Protein AF-A0A5E7RXY9-F1 (afdb_monomer)

pLDDT: mean 87.48, std 15.15, range [38.91, 98.88]

Foldseek 3Di:
DPPPDDDDDDDDDDDDDDDDDDPDDDDDPQKDWDWDDDDPVPPDDIDIDIDDGQLPFPDQQPQARDGADQVLQLDHQAQDALVVDDLDPVLLVLLCLQVVLDPDAQQSVVLSVQSVCVNVVNDDDDQLNSLQSQLSNQLSNSCVSVVADSNDDPDCSHNSVRRNNSSSCSSHSHYNDVVSNTPPVSVVRRVVVVVVVVVVVVVVVD

Mean predicted aligned error: 11.32 Å

Solvent-accessible surface area (backbone atoms only — not comparable to full-atom values): 12245 Å² total; per-residue (Å²): 134,80,88,79,80,72,81,77,90,79,73,82,82,90,71,92,72,95,70,89,82,66,94,70,77,70,91,63,86,69,53,59,66,52,70,51,76,60,61,88,86,68,81,54,74,68,42,81,45,74,49,75,40,77,51,61,43,78,44,74,35,92,43,31,72,41,60,19,32,76,91,58,20,50,49,82,74,47,94,53,74,43,83,85,64,74,80,45,73,71,58,52,52,43,35,51,45,46,56,66,65,49,79,93,49,59,26,57,52,44,51,53,50,49,52,52,32,33,61,71,69,75,38,86,84,48,70,38,59,34,39,32,55,51,39,44,42,48,36,42,52,19,41,45,59,66,64,43,53,85,84,52,73,69,57,86,84,36,30,58,38,44,11,26,52,46,42,37,28,42,19,56,62,28,53,83,45,67,75,56,46,39,51,74,70,20,48,52,36,37,56,53,46,54,52,52,51,51,55,48,53,56,62,73,76,107

Structure (mmCIF, N/CA/C/O backbone):
data_AF-A0A5E7RXY9-F1
#
_entry.id   AF-A0A5E7RXY9-F1
#
loop_
_atom_site.group_PDB
_atom_site.id
_atom_site.type_symbol
_atom_site.label_atom_id
_atom_site.label_alt_id
_atom_site.label_comp_id
_atom_site.label_asym_id
_atom_site.label_entity_id
_atom_site.label_seq_id
_atom_site.pdbx_PDB_ins_code
_atom_site.Cartn_x
_atom_site.Cartn_y
_atom_site.Cartn_z
_atom_site.occupancy
_atom_site.B_iso_or_equiv
_atom_site.auth_seq_id
_atom_site.auth_comp_id
_atom_site.auth_asym_id
_atom_site.auth_atom_id
_atom_site.pdbx_PDB_model_num
ATOM 1 N N . MET A 1 1 ? 36.451 16.436 -26.621 1.00 38.91 1 MET A N 1
ATOM 2 C CA . MET A 1 1 ? 36.042 15.219 -27.344 1.00 38.91 1 MET A CA 1
ATOM 3 C C . MET A 1 1 ? 35.011 14.556 -26.463 1.00 38.91 1 MET A C 1
ATOM 5 O O . MET A 1 1 ? 35.350 14.229 -25.336 1.00 38.91 1 MET A O 1
ATOM 9 N N . VAL A 1 2 ? 33.754 14.532 -26.899 1.00 42.59 2 VAL A N 1
ATOM 10 C CA . VAL A 1 2 ? 32.714 13.745 -26.230 1.00 42.59 2 VAL A CA 1
ATOM 11 C C . VAL A 1 2 ? 32.905 12.327 -26.744 1.00 42.59 2 VAL A C 1
ATOM 13 O O . VAL A 1 2 ? 33.015 12.147 -27.954 1.00 42.59 2 VAL A O 1
ATOM 16 N N . ASP A 1 3 ? 33.060 11.378 -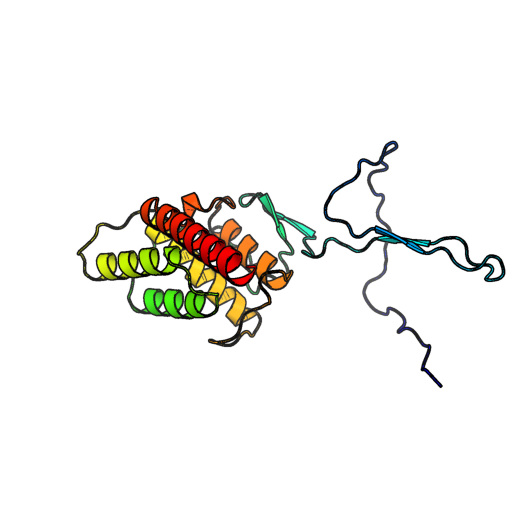25.833 1.00 44.88 3 ASP A N 1
ATOM 17 C CA . ASP A 1 3 ?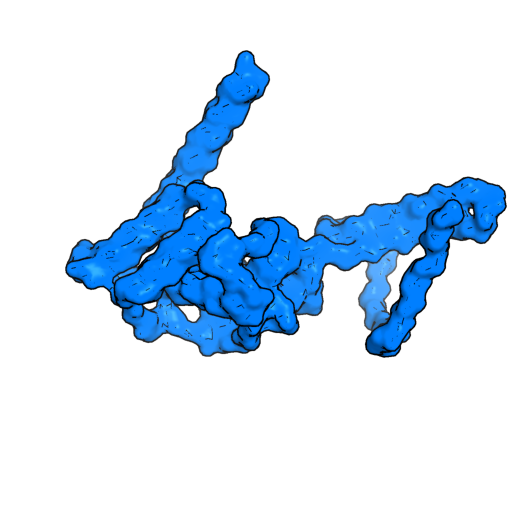 33.100 9.962 -26.171 1.00 44.88 3 ASP A CA 1
ATOM 18 C C . ASP A 1 3 ? 31.743 9.581 -26.784 1.00 44.88 3 ASP A C 1
ATOM 20 O O . ASP A 1 3 ? 30.699 9.812 -26.172 1.00 44.88 3 ASP A O 1
ATOM 24 N N . THR A 1 4 ? 31.753 9.139 -28.040 1.00 54.00 4 THR A N 1
ATOM 25 C CA . THR A 1 4 ? 30.550 8.832 -28.833 1.00 54.00 4 THR A CA 1
ATOM 26 C C . THR A 1 4 ? 30.268 7.339 -28.910 1.00 54.00 4 THR A C 1
ATOM 28 O O . THR A 1 4 ? 29.299 6.949 -29.566 1.00 54.00 4 THR A O 1
ATOM 31 N N . ASP A 1 5 ? 31.088 6.500 -28.277 1.00 60.62 5 ASP A N 1
ATOM 32 C CA . ASP A 1 5 ? 30.882 5.059 -28.320 1.00 60.62 5 ASP A CA 1
ATOM 33 C C . ASP A 1 5 ? 29.711 4.690 -27.410 1.00 60.62 5 ASP A C 1
ATOM 35 O O . ASP A 1 5 ? 29.817 4.564 -26.191 1.00 60.62 5 ASP A O 1
ATOM 39 N N . SER A 1 6 ? 28.543 4.540 -28.038 1.00 64.25 6 SER A N 1
ATOM 40 C CA . SER A 1 6 ? 27.398 3.916 -27.388 1.00 64.25 6 SER A CA 1
ATOM 41 C C . SER A 1 6 ? 27.795 2.482 -27.027 1.00 64.25 6 SER A C 1
ATOM 43 O O . SER A 1 6 ? 28.307 1.770 -27.897 1.00 64.25 6 SER A O 1
ATOM 45 N N . PRO A 1 7 ? 27.591 2.039 -25.776 1.00 76.19 7 PRO A N 1
ATOM 46 C CA . PRO A 1 7 ? 27.965 0.693 -25.376 1.00 76.19 7 PRO A CA 1
ATOM 47 C C . PRO A 1 7 ? 27.239 -0.319 -26.263 1.00 76.19 7 PRO A C 1
ATOM 49 O O . PRO A 1 7 ? 26.019 -0.264 -26.428 1.00 76.19 7 PRO A O 1
ATOM 52 N N . ALA A 1 8 ? 28.000 -1.236 -26.858 1.00 79.00 8 ALA A N 1
ATOM 53 C CA . ALA A 1 8 ? 27.418 -2.347 -27.588 1.00 79.00 8 ALA A CA 1
ATOM 54 C C . ALA A 1 8 ? 26.661 -3.240 -26.598 1.00 79.00 8 ALA A C 1
ATOM 56 O O . ALA A 1 8 ? 27.199 -3.612 -25.557 1.00 79.00 8 ALA A O 1
ATOM 57 N N . TYR A 1 9 ? 25.420 -3.586 -26.925 1.00 75.06 9 TYR A N 1
ATOM 58 C CA . TYR A 1 9 ? 24.648 -4.555 -26.159 1.00 75.06 9 TYR A CA 1
ATOM 59 C C . TYR A 1 9 ? 25.293 -5.945 -26.281 1.00 75.06 9 TYR A C 1
ATOM 61 O O . TYR A 1 9 ? 25.494 -6.437 -27.394 1.00 75.06 9 TYR A O 1
ATOM 69 N N . THR A 1 10 ? 25.642 -6.565 -25.153 1.00 79.19 10 THR A N 1
ATOM 70 C CA . THR A 1 10 ? 26.376 -7.846 -25.103 1.00 79.19 10 THR A CA 1
ATOM 71 C C . THR A 1 10 ? 25.615 -8.979 -24.418 1.00 79.19 10 THR A C 1
ATOM 73 O O . THR A 1 10 ? 26.178 -10.059 -24.248 1.00 79.19 10 THR A O 1
ATOM 76 N N . ASP A 1 11 ? 24.370 -8.738 -24.005 1.00 80.19 11 ASP A N 1
ATOM 77 C CA . ASP A 1 11 ? 23.605 -9.673 -23.181 1.00 80.19 11 ASP A CA 1
ATOM 78 C C . ASP A 1 11 ? 22.781 -10.658 -24.034 1.00 80.19 11 ASP A C 1
ATOM 80 O O . ASP A 1 11 ? 23.225 -11.119 -25.089 1.00 80.19 11 ASP A O 1
ATOM 84 N N . ALA A 1 12 ? 21.604 -11.051 -23.542 1.00 75.00 12 ALA A N 1
ATOM 85 C CA . ALA A 1 12 ? 20.753 -12.069 -24.145 1.00 75.00 12 ALA A CA 1
ATOM 86 C C . ALA A 1 12 ? 20.493 -11.817 -25.644 1.00 75.00 12 ALA A C 1
ATOM 88 O O . ALA A 1 12 ? 20.301 -10.683 -26.061 1.00 75.00 12 ALA A O 1
ATOM 89 N N . PRO A 1 13 ? 20.435 -12.855 -26.494 1.00 80.00 13 PRO A N 1
ATOM 90 C CA . PRO A 1 13 ? 20.185 -12.658 -27.917 1.00 80.00 13 PRO A CA 1
ATOM 91 C C . PRO A 1 13 ? 18.850 -11.935 -28.154 1.00 80.00 13 PRO A C 1
ATOM 93 O O . PRO A 1 13 ? 17.804 -12.368 -27.672 1.00 80.00 13 PRO A O 1
ATOM 96 N N . ILE A 1 14 ? 18.881 -10.857 -28.943 1.00 73.81 14 ILE A N 1
ATOM 97 C CA . ILE A 1 14 ? 17.675 -10.148 -29.382 1.00 73.81 14 ILE A CA 1
ATOM 98 C C . ILE A 1 14 ? 17.000 -11.005 -30.454 1.00 73.81 14 ILE A C 1
ATOM 100 O O . ILE A 1 14 ? 17.424 -11.028 -31.611 1.00 73.81 14 ILE A O 1
ATOM 104 N N . VAL A 1 15 ? 15.961 -11.738 -30.060 1.00 79.44 15 VAL A N 1
ATOM 105 C CA . VAL A 1 15 ? 15.168 -12.574 -30.964 1.00 79.44 15 VAL A CA 1
ATOM 106 C C . VAL A 1 15 ? 13.833 -11.876 -31.226 1.00 79.44 15 VAL A C 1
ATOM 108 O O . VAL A 1 15 ? 13.032 -11.751 -30.300 1.00 79.44 15 VAL A O 1
ATOM 111 N N . PRO A 1 16 ? 13.560 -11.409 -32.458 1.00 73.75 16 PRO A N 1
ATOM 112 C CA . PRO A 1 16 ? 12.253 -10.863 -32.785 1.00 73.75 16 PRO A CA 1
ATOM 113 C C . PRO A 1 16 ? 11.209 -11.981 -32.724 1.00 73.75 16 PRO A C 1
ATOM 115 O O . PRO A 1 16 ? 11.352 -13.015 -33.378 1.00 73.75 16 PRO A O 1
ATOM 118 N N . ILE A 1 17 ? 10.156 -11.760 -31.946 1.00 71.50 17 ILE A N 1
ATOM 119 C CA . ILE A 1 17 ? 8.966 -12.610 -31.934 1.00 71.50 17 ILE A CA 1
ATOM 120 C C . ILE A 1 17 ? 7.911 -12.014 -32.865 1.00 71.50 17 ILE A C 1
ATOM 122 O O . ILE A 1 17 ? 7.828 -10.795 -33.027 1.00 71.50 17 ILE A O 1
ATOM 126 N N . GLU A 1 18 ? 7.116 -12.870 -33.504 1.00 74.19 18 GLU A N 1
ATOM 127 C CA . GLU A 1 18 ? 6.018 -12.416 -34.355 1.00 74.19 18 GLU A CA 1
ATOM 128 C C . GLU A 1 18 ? 4.949 -11.748 -33.478 1.00 74.19 18 GLU A C 1
ATOM 130 O O . GLU A 1 18 ? 4.245 -12.401 -32.710 1.00 74.19 18 GLU A O 1
ATOM 135 N N . GLY A 1 19 ? 4.892 -10.417 -33.537 1.00 62.09 19 GLY A N 1
ATOM 136 C CA . GLY A 1 19 ? 3.925 -9.613 -32.800 1.00 62.09 19 GLY A CA 1
ATOM 137 C C . GLY A 1 19 ? 2.572 -9.536 -33.507 1.00 62.09 19 GLY A C 1
ATOM 138 O O . GLY A 1 19 ? 2.456 -9.760 -34.713 1.00 62.09 19 GLY A O 1
ATOM 139 N N . ARG A 1 20 ? 1.529 -9.160 -32.758 1.00 58.25 20 ARG A N 1
ATOM 140 C CA . ARG A 1 20 ? 0.204 -8.871 -33.323 1.00 58.25 20 ARG A CA 1
ATOM 141 C C . ARG A 1 20 ? 0.305 -7.691 -34.295 1.00 58.25 20 ARG A C 1
ATOM 143 O O . ARG A 1 20 ? 0.727 -6.605 -33.908 1.00 58.25 20 ARG A O 1
ATOM 150 N N . LEU A 1 21 ? -0.100 -7.899 -35.546 1.00 50.56 21 LEU A N 1
ATOM 151 C CA . LEU A 1 21 ? -0.107 -6.853 -36.566 1.00 50.56 21 LEU A CA 1
ATOM 152 C C . LEU A 1 21 ? -1.483 -6.178 -36.609 1.00 50.56 21 LEU A C 1
ATOM 154 O O . LEU A 1 21 ? -2.421 -6.688 -37.222 1.00 50.56 21 LEU A O 1
ATOM 158 N N . ASP A 1 22 ? -1.612 -5.029 -35.948 1.00 54.44 22 ASP A N 1
ATOM 159 C CA . ASP A 1 22 ? -2.835 -4.230 -36.008 1.00 54.44 22 ASP A CA 1
ATOM 160 C C . ASP A 1 22 ? -2.832 -3.359 -37.264 1.00 54.44 22 ASP A C 1
ATOM 162 O O . ASP A 1 22 ? -2.067 -2.405 -37.383 1.00 54.44 22 ASP A O 1
ATOM 166 N N . LEU A 1 23 ? -3.730 -3.661 -38.203 1.00 56.56 23 LEU A N 1
ATOM 167 C CA . LEU A 1 23 ? -3.893 -2.875 -39.433 1.00 56.56 23 LEU A CA 1
ATOM 168 C C . LEU A 1 23 ? -4.427 -1.455 -39.168 1.00 56.56 23 LEU A C 1
ATOM 170 O O . LEU A 1 23 ? -4.312 -0.590 -40.029 1.00 56.56 23 LEU A O 1
ATOM 174 N N . ASN A 1 24 ? -4.999 -1.222 -37.982 1.00 56.03 24 ASN A N 1
ATOM 175 C CA . ASN A 1 24 ? -5.488 0.074 -37.520 1.00 56.03 24 ASN A CA 1
ATOM 176 C C . ASN A 1 24 ? -5.027 0.289 -36.071 1.00 56.03 24 ASN A C 1
ATOM 178 O O . ASN A 1 24 ? -5.789 -0.009 -35.148 1.00 56.03 24 ASN A O 1
ATOM 182 N N . PRO A 1 25 ? -3.783 0.740 -35.844 1.00 53.38 25 PRO A N 1
ATOM 183 C CA . PRO A 1 25 ? -3.294 0.969 -34.495 1.00 53.38 25 PRO A CA 1
ATOM 184 C C . PRO A 1 25 ? -4.151 2.047 -33.825 1.00 53.38 25 PRO A C 1
ATOM 186 O O . PRO A 1 25 ? -4.232 3.182 -34.295 1.00 53.38 25 PRO A O 1
ATOM 189 N N . ILE A 1 26 ? -4.813 1.682 -32.730 1.00 50.22 26 ILE A N 1
ATOM 190 C CA . ILE A 1 26 ? -5.440 2.652 -31.835 1.00 50.22 26 ILE A CA 1
ATOM 191 C C . ILE A 1 26 ? -4.349 3.331 -31.005 1.00 50.22 26 ILE A C 1
ATOM 193 O O . ILE A 1 26 ? -3.316 2.728 -30.700 1.00 50.22 26 ILE A O 1
ATOM 197 N N . LEU A 1 27 ? -4.564 4.597 -30.645 1.00 50.53 27 LEU A N 1
ATOM 198 C CA . LEU A 1 27 ? -3.730 5.245 -29.642 1.00 50.53 27 LEU A CA 1
ATOM 199 C C . LEU A 1 27 ? -3.911 4.476 -28.329 1.00 50.53 27 LEU A C 1
ATOM 201 O O . LEU A 1 27 ? -4.995 4.486 -27.753 1.00 50.53 27 LEU A O 1
ATOM 205 N N . VAL A 1 28 ? -2.860 3.782 -27.899 1.00 53.44 28 VAL A N 1
ATOM 206 C CA . VAL A 1 28 ? -2.791 3.162 -26.577 1.00 53.44 28 VAL A CA 1
ATOM 207 C C . VAL A 1 28 ? -2.102 4.173 -25.668 1.00 53.44 28 VAL A C 1
ATOM 209 O O . VAL A 1 28 ? -0.946 4.528 -25.908 1.00 53.44 28 VAL A O 1
ATOM 212 N N . GLU A 1 29 ? -2.835 4.688 -24.685 1.00 52.03 29 GLU A N 1
ATOM 213 C CA . GLU A 1 29 ? -2.302 5.558 -23.632 1.00 52.03 29 GLU A CA 1
ATOM 214 C C . GLU A 1 29 ? -1.201 4.811 -22.846 1.00 52.03 29 GLU A C 1
ATOM 216 O O . GLU A 1 29 ? -1.298 3.602 -22.650 1.00 52.03 29 GLU A O 1
ATOM 221 N N . GLY A 1 30 ? -0.127 5.499 -22.435 1.00 52.91 30 GLY A N 1
ATOM 222 C CA . GLY A 1 30 ? 0.951 4.907 -21.618 1.00 52.91 30 GLY A CA 1
ATOM 223 C C . GLY A 1 30 ? 2.206 4.428 -22.363 1.00 52.91 30 GLY A C 1
ATOM 224 O O . GLY A 1 30 ? 3.121 3.905 -21.735 1.00 52.91 30 GLY A O 1
ATOM 225 N N . TRP A 1 31 ? 2.293 4.617 -23.683 1.00 55.91 31 TRP A N 1
ATOM 226 C CA . TRP A 1 31 ? 3.525 4.385 -24.448 1.00 55.91 31 TRP A CA 1
ATOM 227 C C . TRP A 1 31 ? 4.119 5.727 -24.875 1.00 55.91 31 TRP A C 1
ATOM 229 O O . TRP A 1 31 ? 3.515 6.431 -25.690 1.00 55.91 31 TRP A O 1
ATOM 239 N N . GLU A 1 32 ? 5.307 6.077 -24.379 1.00 60.06 32 GLU A N 1
ATOM 240 C CA . GLU A 1 32 ? 6.026 7.244 -24.892 1.00 60.06 32 GLU A CA 1
ATOM 241 C C . GLU A 1 32 ? 6.553 6.935 -26.295 1.00 60.06 32 GLU A C 1
ATOM 243 O O . GLU A 1 32 ? 7.410 6.071 -26.504 1.00 60.06 32 GLU A O 1
ATOM 248 N N . ARG A 1 33 ? 5.975 7.618 -27.285 1.00 69.00 33 ARG A N 1
ATOM 249 C CA . ARG A 1 33 ? 6.258 7.422 -28.706 1.00 69.00 33 ARG A CA 1
ATOM 250 C C . ARG A 1 33 ? 6.534 8.768 -29.340 1.00 69.00 33 ARG A C 1
ATOM 252 O O . ARG A 1 33 ? 5.751 9.703 -29.180 1.00 69.00 33 ARG A O 1
ATOM 259 N N . PHE A 1 34 ? 7.599 8.859 -30.116 1.00 69.94 34 PHE A N 1
ATOM 260 C CA . PHE A 1 34 ? 7.849 10.034 -30.942 1.00 69.94 34 PHE A CA 1
ATOM 261 C C . PHE A 1 34 ? 8.596 9.659 -32.207 1.00 69.94 34 PHE A C 1
ATOM 263 O O . PHE A 1 34 ? 9.214 8.601 -32.321 1.00 69.94 34 PHE A O 1
ATOM 270 N N . ILE A 1 35 ? 8.510 10.557 -33.181 1.00 77.00 35 ILE A N 1
ATOM 271 C CA . ILE A 1 35 ? 9.282 10.470 -34.409 1.00 77.00 35 ILE A CA 1
ATOM 272 C C . ILE A 1 35 ? 10.430 11.462 -34.285 1.00 77.00 35 ILE A C 1
ATOM 274 O O . ILE A 1 35 ? 10.196 12.663 -34.146 1.00 77.00 35 ILE A O 1
ATOM 278 N N . ILE A 1 36 ? 11.665 10.970 -34.355 1.00 79.25 36 ILE A N 1
ATOM 279 C CA . ILE A 1 36 ? 12.833 11.833 -34.519 1.00 79.25 36 ILE A CA 1
ATOM 280 C C . ILE A 1 36 ? 12.991 12.105 -36.012 1.00 79.25 36 ILE A C 1
ATOM 282 O O . ILE A 1 36 ? 13.249 11.189 -36.795 1.00 79.25 36 ILE A O 1
ATOM 286 N N . VAL A 1 37 ? 12.824 13.367 -36.402 1.00 83.06 37 VAL A N 1
ATOM 287 C CA . VAL A 1 37 ? 13.084 13.837 -37.766 1.00 83.06 37 VAL A CA 1
ATOM 288 C C . VAL A 1 37 ? 14.465 14.478 -37.793 1.00 83.06 37 VAL A C 1
ATOM 290 O O . VAL A 1 37 ? 14.730 15.424 -37.053 1.00 83.06 37 VAL A O 1
ATOM 293 N N . PHE A 1 38 ? 15.341 13.950 -38.641 1.00 82.62 38 PHE A N 1
ATOM 294 C CA . PHE A 1 38 ? 16.695 14.462 -38.827 1.00 82.62 38 PHE A CA 1
ATOM 295 C C . PHE A 1 38 ? 16.739 15.499 -39.963 1.00 82.62 38 PHE A C 1
ATOM 297 O O . PHE A 1 38 ? 15.823 15.523 -40.792 1.00 82.62 38 PHE A O 1
ATOM 304 N N . PRO A 1 39 ? 17.778 16.358 -40.021 1.00 90.56 39 PRO A N 1
ATOM 305 C CA . PRO A 1 39 ? 18.033 17.219 -41.176 1.00 90.56 39 PRO A CA 1
ATOM 306 C C . PRO A 1 39 ? 18.031 16.437 -42.496 1.00 90.56 39 PRO A C 1
ATOM 308 O O . PRO A 1 39 ? 18.409 15.263 -42.530 1.00 90.56 39 PRO A O 1
ATOM 311 N N . ASP A 1 40 ? 17.613 17.082 -43.583 1.00 80.88 40 ASP A N 1
ATOM 312 C CA . ASP A 1 40 ? 17.448 16.459 -44.902 1.00 80.88 40 ASP A CA 1
ATOM 313 C C . ASP A 1 40 ? 18.769 15.952 -45.503 1.00 80.88 40 ASP A C 1
ATOM 315 O O . ASP A 1 40 ? 18.787 14.947 -46.216 1.00 80.88 40 ASP A O 1
ATOM 319 N N . ASP A 1 41 ? 19.880 16.593 -45.155 1.00 89.62 41 ASP A N 1
ATOM 320 C CA . ASP A 1 41 ? 21.239 16.230 -45.551 1.00 89.62 41 ASP A CA 1
ATOM 321 C C . ASP A 1 41 ? 21.901 15.170 -44.652 1.00 89.62 41 ASP A C 1
ATOM 323 O O . ASP A 1 41 ? 23.004 14.711 -44.953 1.00 89.62 41 ASP A O 1
ATOM 327 N N . SER A 1 42 ? 21.231 14.719 -43.585 1.00 86.12 42 SER A N 1
ATOM 328 C CA . SER A 1 42 ? 21.779 13.710 -42.665 1.00 86.12 42 SER A CA 1
ATOM 329 C C . SER A 1 42 ? 21.885 12.310 -43.280 1.00 86.12 42 SER A C 1
ATOM 331 O O . SER A 1 42 ? 22.663 11.483 -42.806 1.00 86.12 42 SER A O 1
ATOM 333 N N . GLY A 1 43 ? 21.080 12.017 -44.308 1.00 86.81 43 GLY A N 1
ATOM 334 C CA . GLY A 1 43 ? 20.937 10.672 -44.878 1.00 86.81 43 GLY A CA 1
ATOM 335 C C . GLY A 1 43 ? 20.206 9.670 -43.970 1.00 86.81 43 GLY A C 1
ATOM 336 O O . GLY A 1 43 ? 20.133 8.490 -44.311 1.00 86.81 43 GLY A O 1
ATOM 337 N N . ILE A 1 44 ? 19.659 10.115 -42.833 1.00 79.81 44 ILE A N 1
ATOM 338 C CA . ILE A 1 44 ? 18.953 9.279 -41.856 1.00 79.81 44 ILE A CA 1
ATOM 339 C C . ILE A 1 44 ? 17.444 9.431 -42.074 1.00 79.81 44 ILE A C 1
ATOM 341 O O . ILE A 1 44 ? 16.904 10.536 -42.041 1.00 79.81 44 ILE A O 1
ATOM 345 N N . ALA A 1 45 ? 16.743 8.316 -42.293 1.00 84.75 45 ALA A N 1
ATOM 346 C CA . ALA A 1 45 ? 15.283 8.323 -42.358 1.00 84.75 45 ALA A CA 1
ATOM 347 C C . ALA A 1 45 ? 14.680 8.661 -40.977 1.00 84.75 45 ALA A C 1
ATOM 349 O O . ALA A 1 45 ? 15.286 8.321 -39.959 1.00 84.75 45 ALA A O 1
ATOM 350 N N . PRO A 1 46 ? 13.486 9.282 -40.905 1.00 81.56 46 PRO A N 1
ATOM 351 C CA . PRO A 1 46 ? 12.819 9.517 -39.630 1.00 81.56 46 PRO A CA 1
ATOM 352 C C . PRO A 1 46 ? 12.706 8.231 -38.803 1.00 81.56 46 PRO A C 1
ATOM 354 O O . PRO A 1 46 ? 12.287 7.192 -39.318 1.00 81.56 46 PRO A O 1
ATOM 357 N N . LEU A 1 47 ? 13.074 8.304 -37.525 1.00 77.19 47 LEU A N 1
ATOM 358 C CA . LEU A 1 47 ? 13.035 7.159 -36.618 1.00 77.19 47 LEU A CA 1
ATOM 359 C C . LEU A 1 47 ? 11.763 7.215 -35.781 1.00 77.19 47 LEU A C 1
ATOM 361 O O . LEU A 1 47 ? 11.552 8.177 -35.047 1.00 77.19 47 LEU A O 1
ATOM 365 N N . TYR A 1 48 ? 10.938 6.174 -35.868 1.00 77.31 48 TYR A N 1
ATOM 366 C CA . TYR A 1 48 ? 9.847 5.955 -34.924 1.00 77.31 48 TYR A CA 1
ATOM 367 C C . TYR A 1 48 ? 10.408 5.276 -33.674 1.00 77.31 48 TYR A C 1
ATOM 369 O O . TYR A 1 48 ? 10.859 4.132 -33.736 1.00 77.31 48 TYR A O 1
ATOM 377 N N . VAL A 1 49 ? 10.422 6.005 -32.561 1.00 73.88 49 VAL A N 1
ATOM 378 C CA . VAL A 1 49 ? 10.966 5.554 -31.279 1.00 73.88 49 VAL A CA 1
ATOM 379 C C . VAL A 1 49 ? 9.816 5.212 -30.351 1.00 73.88 49 VAL A C 1
ATOM 381 O O . VAL A 1 49 ? 8.834 5.952 -30.253 1.00 73.88 49 VAL A O 1
ATOM 384 N N . VAL A 1 50 ? 9.957 4.080 -29.673 1.00 68.19 50 VAL A N 1
ATOM 385 C CA . VAL A 1 50 ? 8.996 3.570 -28.708 1.00 68.19 50 VAL A CA 1
ATOM 386 C C . VAL A 1 50 ? 9.750 3.227 -27.434 1.00 68.19 50 VAL A C 1
ATOM 388 O O . VAL A 1 50 ? 10.634 2.372 -27.465 1.00 68.19 50 VAL A O 1
ATOM 391 N N . PHE A 1 51 ? 9.396 3.873 -26.328 1.00 61.69 51 PHE A N 1
ATOM 392 C CA . PHE A 1 51 ? 9.800 3.423 -25.002 1.00 61.69 51 PHE A CA 1
ATOM 393 C C . PHE A 1 51 ? 8.764 2.433 -24.463 1.00 61.69 51 PHE A C 1
ATOM 395 O O . PHE A 1 51 ? 7.561 2.587 -24.698 1.00 61.69 51 PHE A O 1
ATOM 402 N N . SER A 1 52 ? 9.226 1.401 -23.753 1.00 58.66 52 SER A N 1
ATOM 403 C CA . SER A 1 52 ? 8.342 0.580 -22.920 1.00 58.66 52 SER A CA 1
ATOM 404 C C . SER A 1 52 ? 7.621 1.475 -21.907 1.00 58.66 52 SER A C 1
ATOM 406 O O . SER A 1 52 ? 8.184 2.489 -21.492 1.00 58.66 52 SER A O 1
ATOM 408 N N . SER A 1 53 ? 6.394 1.106 -21.516 1.00 53.44 53 SER A N 1
ATOM 409 C CA . SER A 1 53 ? 5.629 1.791 -20.459 1.00 53.44 53 SER A CA 1
ATOM 410 C C . SER A 1 53 ? 6.540 2.156 -19.274 1.00 53.44 53 SER A C 1
ATOM 412 O O . SER A 1 53 ? 7.338 1.305 -18.864 1.00 53.44 53 SER A O 1
ATOM 414 N N . PRO A 1 54 ? 6.440 3.373 -18.700 1.00 49.44 54 PRO A N 1
ATOM 415 C CA . PRO A 1 54 ? 7.286 3.795 -17.577 1.00 49.44 54 PRO A CA 1
ATOM 416 C C . PRO A 1 54 ? 7.124 2.896 -16.341 1.00 49.44 54 PRO A C 1
ATOM 418 O O . PRO A 1 54 ? 7.992 2.878 -15.472 1.00 49.44 54 PRO A O 1
ATOM 421 N N . TYR A 1 55 ? 6.045 2.109 -16.284 1.00 52.25 55 TYR A N 1
ATOM 422 C CA . TYR A 1 55 ? 5.780 1.158 -15.208 1.00 52.25 55 TYR A CA 1
ATOM 423 C C . TYR A 1 55 ? 6.410 -0.225 -15.424 1.00 52.25 55 TYR A C 1
ATOM 425 O O . TYR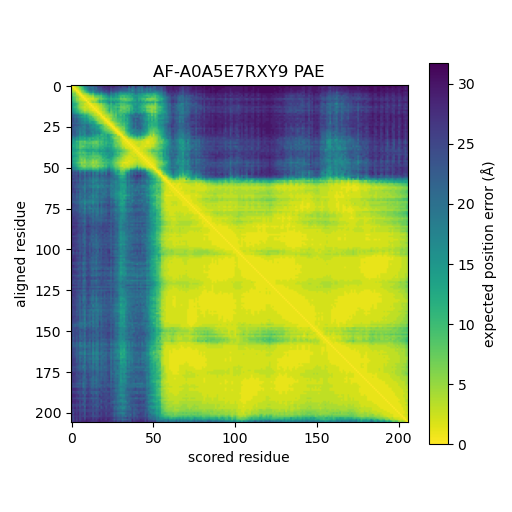 A 1 55 ? 6.326 -1.060 -14.529 1.00 52.25 55 TYR A O 1
ATOM 433 N N . GLY A 1 56 ? 7.075 -0.468 -16.563 1.00 53.50 56 GLY A N 1
ATOM 434 C CA . GLY A 1 56 ? 7.948 -1.630 -16.785 1.00 53.50 56 GLY A CA 1
ATOM 435 C C . GLY A 1 56 ? 7.281 -3.007 -16.681 1.00 53.50 56 GLY A C 1
ATOM 436 O O . GLY A 1 56 ? 7.990 -4.010 -16.639 1.00 53.50 56 GLY A O 1
ATOM 437 N N . GLY A 1 57 ? 5.947 -3.067 -16.618 1.00 60.66 57 GLY A N 1
ATOM 438 C CA . GLY A 1 57 ? 5.211 -4.316 -16.486 1.00 60.66 57 GLY A CA 1
ATOM 439 C C . GLY A 1 57 ? 5.377 -5.191 -17.723 1.00 60.66 57 GLY A C 1
ATOM 440 O O . GLY A 1 57 ? 5.198 -4.722 -18.847 1.00 60.66 57 GLY A O 1
ATOM 441 N N . VAL A 1 58 ? 5.757 -6.449 -17.507 1.00 75.06 58 VAL A N 1
ATOM 442 C CA . VAL A 1 58 ? 5.888 -7.464 -18.566 1.00 75.06 58 VAL A CA 1
ATOM 443 C C . VAL A 1 58 ? 4.753 -8.488 -18.521 1.00 75.06 58 VAL A C 1
ATOM 445 O O . VAL A 1 58 ? 4.598 -9.251 -19.473 1.00 75.06 58 VAL A O 1
ATOM 448 N N . GLU A 1 59 ? 3.954 -8.485 -17.448 1.00 81.50 59 GLU A N 1
ATOM 449 C CA . GLU A 1 59 ? 2.812 -9.374 -17.227 1.00 81.50 59 GLU A CA 1
ATOM 450 C C . GLU A 1 59 ? 1.630 -8.630 -16.580 1.00 81.50 59 GLU A C 1
ATOM 452 O O . GLU A 1 59 ? 1.827 -7.719 -15.771 1.00 81.50 59 GLU A O 1
ATOM 457 N N . ASP A 1 60 ? 0.406 -9.059 -16.906 1.00 85.88 60 ASP A N 1
ATOM 458 C CA . ASP A 1 60 ? -0.836 -8.556 -16.310 1.00 85.88 60 ASP A CA 1
ATOM 459 C C . ASP A 1 60 ? -1.112 -9.295 -14.986 1.00 85.88 60 ASP A C 1
ATOM 461 O O . ASP A 1 60 ? -1.163 -10.529 -14.951 1.00 85.88 60 ASP A O 1
ATOM 465 N N . GLY A 1 61 ? -1.344 -8.566 -13.893 1.00 89.88 61 GLY A N 1
ATOM 466 C CA . GLY A 1 61 ? -1.760 -9.150 -12.617 1.00 89.88 61 GLY A CA 1
ATOM 467 C C . GLY A 1 61 ? -3.163 -9.758 -12.689 1.00 89.88 61 GLY A C 1
ATOM 468 O O . GLY A 1 61 ? -4.139 -9.052 -12.954 1.00 89.88 61 GLY A O 1
ATOM 469 N N . GLU A 1 62 ? -3.279 -11.065 -12.422 1.00 93.94 62 GLU A N 1
ATOM 470 C CA . GLU A 1 62 ? -4.535 -11.824 -12.532 1.00 93.94 62 GLU A CA 1
ATOM 471 C C . GLU A 1 62 ? -5.645 -11.244 -11.644 1.00 93.94 62 GLU A C 1
ATOM 473 O O . GLU A 1 62 ? -6.817 -11.204 -12.037 1.00 93.94 62 GLU A O 1
ATOM 478 N N . HIS A 1 63 ? -5.295 -10.807 -10.433 1.00 96.25 63 HIS A N 1
ATOM 479 C CA . HIS A 1 63 ? -6.264 -10.353 -9.440 1.00 96.25 63 HIS A CA 1
ATOM 480 C C . HIS A 1 63 ? -6.321 -8.834 -9.304 1.00 96.25 63 HIS A C 1
ATOM 482 O O . HIS A 1 63 ? -7.415 -8.271 -9.207 1.00 96.25 63 HIS A O 1
ATOM 488 N N . SER A 1 64 ? -5.164 -8.180 -9.313 1.00 95.25 64 SER A N 1
ATOM 489 C CA . SER A 1 64 ? -5.018 -6.731 -9.186 1.00 95.25 64 SER A CA 1
ATOM 490 C C . SER A 1 64 ? -5.513 -5.993 -10.424 1.00 95.25 64 SER A C 1
ATOM 492 O O . SER A 1 64 ? -6.070 -4.903 -10.287 1.00 95.25 64 SER A O 1
ATOM 494 N N . GLY A 1 65 ? -5.354 -6.594 -11.610 1.00 91.88 65 GLY A N 1
ATOM 495 C CA . GLY A 1 65 ? -5.582 -5.943 -12.899 1.00 91.88 65 GLY A CA 1
ATOM 496 C C . GLY A 1 65 ? -4.521 -4.898 -13.252 1.00 91.88 65 GLY A C 1
ATOM 497 O O . GLY A 1 65 ? -4.783 -4.050 -14.103 1.00 91.88 65 GLY A O 1
ATOM 498 N N . ARG A 1 66 ? -3.366 -4.918 -12.574 1.00 90.62 66 ARG A N 1
ATOM 499 C CA . ARG A 1 66 ? -2.238 -4.009 -12.807 1.00 90.62 66 ARG A CA 1
ATOM 500 C C . ARG A 1 66 ? -1.109 -4.747 -13.519 1.00 90.62 66 ARG A C 1
ATOM 502 O O . ARG A 1 66 ? -0.784 -5.873 -13.148 1.00 90.62 66 ARG A O 1
ATOM 509 N N . ASP A 1 67 ? -0.468 -4.085 -14.472 1.00 91.06 67 ASP A N 1
ATOM 510 C CA . ASP A 1 67 ? 0.725 -4.622 -15.126 1.00 91.06 67 ASP A CA 1
ATOM 511 C C . ASP A 1 67 ? 1.929 -4.509 -14.180 1.00 91.06 67 ASP A C 1
ATOM 513 O O . ASP A 1 67 ? 2.133 -3.472 -13.536 1.00 91.06 67 ASP A O 1
ATOM 517 N N . PHE A 1 68 ? 2.756 -5.551 -14.105 1.00 92.56 68 PHE A N 1
ATOM 518 C CA . PHE A 1 68 ? 3.973 -5.560 -13.292 1.00 92.56 68 PHE A CA 1
ATOM 519 C C . PHE A 1 68 ? 5.035 -6.525 -13.832 1.00 92.56 68 PHE A C 1
ATOM 521 O O . PHE A 1 68 ? 4.807 -7.283 -14.775 1.00 92.56 68 PHE A O 1
ATOM 528 N N . ASN A 1 69 ? 6.245 -6.447 -13.283 1.00 91.44 69 ASN A N 1
ATOM 529 C CA . ASN A 1 69 ? 7.320 -7.393 -13.567 1.00 91.44 69 ASN A CA 1
ATOM 530 C C . ASN A 1 69 ? 7.506 -8.340 -12.370 1.00 91.44 69 ASN A C 1
ATOM 532 O O . ASN A 1 69 ? 8.021 -7.883 -11.346 1.00 91.44 69 ASN A O 1
ATOM 536 N N . PRO A 1 70 ? 7.134 -9.634 -12.469 1.00 88.44 70 PRO A N 1
ATOM 537 C CA . PRO A 1 70 ? 7.202 -10.579 -11.350 1.00 88.44 70 PRO A CA 1
ATOM 538 C C . PRO A 1 70 ? 8.632 -10.862 -10.862 1.00 88.44 70 PRO A C 1
ATOM 540 O O . PRO A 1 70 ? 8.817 -11.188 -9.685 1.00 88.44 70 PRO A O 1
ATOM 543 N N . GLU A 1 71 ? 9.641 -10.666 -11.716 1.00 88.75 71 GLU A N 1
ATOM 544 C CA . GLU A 1 71 ? 11.060 -10.871 -11.390 1.00 88.75 71 GLU A CA 1
ATOM 545 C C . GLU A 1 71 ? 11.663 -9.707 -10.577 1.00 88.75 71 GLU A C 1
ATOM 547 O O . GLU A 1 71 ? 12.698 -9.861 -9.930 1.00 88.75 71 GLU A O 1
ATOM 552 N N . GLU A 1 72 ? 11.001 -8.545 -10.538 1.00 91.25 72 GLU A N 1
ATOM 553 C CA . GLU A 1 72 ? 11.469 -7.328 -9.853 1.00 91.25 72 GLU A CA 1
ATOM 554 C C . GLU A 1 72 ? 10.602 -6.962 -8.637 1.00 91.25 72 GLU A C 1
ATOM 556 O O . GLU A 1 72 ? 10.365 -5.796 -8.324 1.00 91.25 72 GLU A O 1
ATOM 561 N N . THR A 1 73 ? 10.112 -7.976 -7.924 1.00 93.81 73 THR A N 1
ATOM 562 C CA . THR A 1 73 ? 9.156 -7.810 -6.812 1.00 93.81 73 THR A CA 1
ATOM 563 C C . THR A 1 73 ? 9.768 -8.063 -5.432 1.00 93.81 73 THR A C 1
ATOM 565 O O . THR A 1 73 ? 9.063 -8.036 -4.420 1.00 93.81 73 THR A O 1
ATOM 568 N N . GLY A 1 74 ? 11.071 -8.360 -5.375 1.00 96.25 74 GLY A N 1
ATOM 569 C CA . GLY A 1 74 ? 11.840 -8.654 -4.160 1.00 96.25 74 GLY A CA 1
ATOM 570 C C . GLY A 1 74 ? 11.678 -10.070 -3.613 1.00 96.25 74 GLY A C 1
ATOM 571 O O . GLY A 1 74 ? 12.648 -10.668 -3.154 1.00 96.25 74 GLY A O 1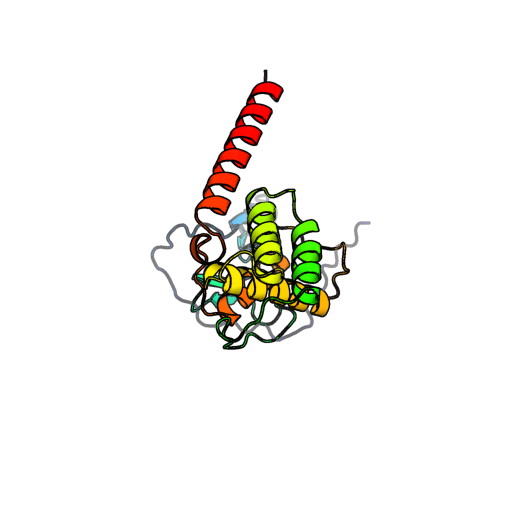
ATOM 572 N N . LEU A 1 75 ? 10.471 -10.629 -3.670 1.00 96.19 75 LEU A N 1
ATOM 573 C CA . LEU A 1 75 ? 10.152 -11.989 -3.227 1.00 96.19 75 LEU A CA 1
ATOM 574 C C . LEU A 1 75 ? 9.223 -12.661 -4.248 1.00 96.19 75 LEU A C 1
ATOM 576 O O . LEU A 1 75 ? 8.465 -11.967 -4.911 1.00 96.19 75 LEU A O 1
ATOM 580 N N . PRO A 1 76 ? 9.181 -13.994 -4.363 1.00 95.75 76 PRO A N 1
ATOM 581 C CA . PRO A 1 76 ? 8.207 -14.638 -5.243 1.00 95.75 76 PRO A CA 1
ATOM 582 C C . PRO A 1 76 ? 6.761 -14.268 -4.871 1.00 95.75 76 PRO A C 1
ATOM 584 O O . PRO A 1 76 ? 6.438 -14.127 -3.686 1.00 95.75 76 PRO A O 1
ATOM 587 N N . VAL A 1 77 ? 5.892 -14.112 -5.874 1.00 96.00 77 VAL A N 1
ATOM 588 C CA . VAL A 1 77 ? 4.433 -14.043 -5.676 1.00 96.00 77 VAL A CA 1
ATOM 589 C C . VAL A 1 77 ? 3.929 -15.412 -5.217 1.00 96.00 77 VAL A C 1
ATOM 591 O O . VAL A 1 77 ? 4.345 -16.455 -5.722 1.00 96.00 77 VAL A O 1
ATOM 594 N N . THR A 1 78 ? 3.056 -15.418 -4.218 1.00 95.38 78 THR A N 1
ATOM 595 C CA . THR A 1 78 ? 2.546 -16.611 -3.538 1.00 95.38 78 THR A CA 1
ATOM 596 C C . THR A 1 78 ? 1.037 -16.522 -3.376 1.00 95.38 78 THR A C 1
ATOM 598 O O . THR A 1 78 ? 0.517 -15.461 -3.096 1.00 95.38 78 THR A O 1
ATOM 601 N N . SER A 1 79 ? 0.302 -17.631 -3.454 1.00 95.81 79 SER A N 1
ATOM 602 C CA . SER A 1 79 ? -1.132 -17.617 -3.116 1.00 95.81 79 SER A CA 1
ATOM 603 C C . SER A 1 79 ? -1.328 -17.644 -1.591 1.00 95.81 79 SER A C 1
ATOM 605 O O . SER A 1 79 ? -1.583 -18.711 -1.021 1.00 95.81 79 SER A O 1
ATOM 607 N N . SER A 1 80 ? -1.222 -16.488 -0.943 1.00 96.44 80 SER A N 1
ATOM 608 C CA . SER A 1 80 ? -1.394 -16.295 0.501 1.00 96.44 80 SER A CA 1
ATOM 609 C C . SER A 1 80 ? -2.851 -16.000 0.891 1.00 96.44 80 SER A C 1
ATOM 611 O O . SER A 1 80 ? -3.715 -15.747 0.051 1.00 96.44 80 SER A O 1
ATOM 613 N N . ASP A 1 81 ? -3.145 -16.071 2.192 1.00 96.06 81 ASP A N 1
ATOM 614 C CA . ASP A 1 81 ? -4.461 -15.762 2.765 1.00 96.06 81 ASP A CA 1
ATOM 615 C C . ASP A 1 81 ? -4.284 -14.878 4.009 1.00 96.06 81 ASP A C 1
ATOM 617 O O . ASP A 1 81 ? -3.447 -15.160 4.870 1.00 96.06 81 ASP A O 1
ATOM 621 N N . TRP A 1 82 ? -5.069 -13.804 4.107 1.00 97.75 82 TRP A N 1
ATOM 622 C CA . TRP A 1 82 ? -5.068 -12.890 5.252 1.00 97.75 82 TRP A CA 1
ATOM 623 C C . TRP A 1 82 ? -5.924 -13.401 6.415 1.00 97.75 82 TRP A C 1
ATOM 625 O O . TRP A 1 82 ? -5.728 -12.981 7.558 1.00 97.75 82 TRP A O 1
ATOM 635 N N . ALA A 1 83 ? -6.884 -14.294 6.157 1.00 97.06 83 ALA A N 1
ATOM 636 C CA . ALA A 1 83 ? -7.837 -14.783 7.147 1.00 97.06 83 ALA A CA 1
ATOM 637 C C . ALA A 1 83 ? -7.195 -15.360 8.428 1.00 97.06 83 ALA A C 1
ATOM 639 O O . ALA A 1 83 ? -7.684 -15.022 9.517 1.00 97.06 83 ALA A O 1
ATOM 640 N N . PRO A 1 84 ? -6.113 -16.169 8.376 1.00 96.94 84 PRO A N 1
ATOM 641 C CA . PRO A 1 84 ? -5.491 -16.717 9.583 1.00 96.94 84 PRO A CA 1
ATOM 642 C C . PRO A 1 84 ? -4.667 -15.696 10.383 1.00 96.94 84 PRO A C 1
ATOM 644 O O . PRO A 1 84 ? -4.235 -16.011 11.492 1.00 96.94 84 PRO A O 1
ATOM 647 N N . SER A 1 85 ? -4.444 -14.486 9.863 1.00 96.00 85 SER A N 1
ATOM 648 C CA . SER A 1 85 ? -3.586 -13.493 10.510 1.00 96.00 85 SER A CA 1
ATOM 649 C C . SER A 1 85 ? -4.148 -13.010 11.843 1.00 96.00 85 SER A C 1
ATOM 651 O O . SER A 1 85 ? -5.328 -12.670 11.974 1.00 96.00 85 SER A O 1
ATOM 653 N N . ILE A 1 86 ? -3.260 -12.945 12.835 1.00 97.31 86 ILE A N 1
ATOM 654 C CA . ILE A 1 86 ? -3.531 -12.415 14.171 1.00 97.31 86 ILE A CA 1
ATOM 655 C C . ILE A 1 86 ? -2.807 -11.080 14.295 1.00 97.31 86 ILE A C 1
ATOM 657 O O . ILE A 1 86 ? -1.590 -11.010 14.127 1.00 97.31 86 ILE A O 1
ATOM 661 N N . ILE A 1 87 ? -3.555 -10.023 14.614 1.00 98.38 87 ILE A N 1
ATOM 662 C CA . ILE A 1 87 ? -2.987 -8.689 14.798 1.00 98.38 87 ILE A CA 1
ATOM 663 C C . ILE A 1 87 ? -2.107 -8.688 16.050 1.00 98.38 87 ILE A C 1
ATOM 665 O O . ILE A 1 87 ? -2.589 -8.813 17.176 1.00 98.38 87 ILE A O 1
ATOM 669 N N . ALA A 1 88 ? -0.801 -8.543 15.843 1.00 98.06 88 ALA A N 1
ATOM 670 C CA . ALA A 1 88 ? 0.205 -8.546 16.897 1.00 98.06 88 ALA A CA 1
ATOM 671 C C . ALA A 1 88 ? 1.040 -7.260 16.889 1.00 98.06 88 ALA A C 1
ATOM 673 O O . ALA A 1 88 ? 1.267 -6.644 15.843 1.00 98.06 88 ALA A O 1
ATOM 674 N N . LYS A 1 89 ? 1.540 -6.874 18.071 1.00 98.12 89 LYS A N 1
ATOM 675 C CA . LYS A 1 89 ? 2.250 -5.603 18.283 1.00 98.12 89 LYS A CA 1
ATOM 676 C C . LYS A 1 89 ? 3.471 -5.418 17.383 1.00 98.12 89 LYS A C 1
ATOM 678 O O . LYS A 1 89 ? 3.705 -4.316 16.897 1.00 98.12 89 LYS A O 1
ATOM 683 N N . ASN A 1 90 ? 4.243 -6.479 17.160 1.00 98.19 90 ASN A N 1
ATOM 684 C CA . ASN A 1 90 ? 5.401 -6.455 16.266 1.00 98.19 90 ASN A CA 1
ATOM 685 C C . ASN A 1 90 ? 4.996 -6.107 14.828 1.00 98.19 90 ASN A C 1
ATOM 687 O O . ASN A 1 90 ? 5.615 -5.229 14.236 1.00 98.19 90 ASN A O 1
ATOM 691 N N . GLY A 1 91 ? 3.932 -6.713 14.294 1.00 98.50 91 GLY A N 1
ATOM 692 C CA . GLY A 1 91 ? 3.458 -6.361 12.957 1.00 98.50 91 GLY A CA 1
ATOM 693 C C . GLY A 1 91 ? 2.864 -4.955 12.898 1.00 98.50 91 GLY A C 1
ATOM 694 O O . GLY A 1 91 ? 3.128 -4.251 11.938 1.00 98.50 91 GLY A O 1
ATOM 695 N N . ILE A 1 92 ? 2.187 -4.466 13.948 1.00 98.75 92 ILE A N 1
ATOM 696 C CA . ILE A 1 92 ? 1.724 -3.061 13.986 1.00 98.75 92 ILE A CA 1
ATOM 697 C C . ILE A 1 92 ? 2.912 -2.093 13.890 1.00 98.75 92 ILE A C 1
ATOM 699 O O . ILE A 1 92 ? 2.832 -1.068 13.215 1.00 98.75 92 ILE A O 1
ATOM 703 N N . ASN A 1 93 ? 4.031 -2.417 14.542 1.00 98.50 93 ASN A N 1
ATOM 704 C CA . ASN A 1 93 ? 5.244 -1.611 14.437 1.00 98.50 93 ASN A CA 1
ATOM 705 C C . ASN A 1 93 ? 5.823 -1.633 13.012 1.00 98.50 93 ASN A C 1
ATOM 707 O O . ASN A 1 93 ? 6.278 -0.590 12.551 1.00 98.50 93 ASN A O 1
ATOM 711 N N . ILE A 1 94 ? 5.765 -2.773 12.311 1.00 98.44 94 ILE A N 1
ATOM 712 C CA . ILE A 1 94 ? 6.161 -2.871 10.895 1.00 98.44 94 ILE A CA 1
ATOM 713 C C . ILE A 1 94 ? 5.242 -2.014 10.024 1.00 98.44 94 ILE A C 1
ATOM 715 O O . ILE A 1 94 ? 5.745 -1.208 9.251 1.00 98.44 94 ILE A O 1
ATOM 719 N N . VAL A 1 95 ? 3.920 -2.111 10.197 1.00 98.56 95 VAL A N 1
ATOM 720 C CA . VAL A 1 95 ? 2.941 -1.294 9.458 1.00 98.56 95 VAL A CA 1
ATOM 721 C C . VAL A 1 95 ? 3.223 0.196 9.648 1.00 98.56 95 VAL A C 1
ATOM 723 O O . VAL A 1 95 ? 3.292 0.946 8.680 1.00 98.56 95 VAL A O 1
ATOM 726 N N . ARG A 1 96 ? 3.459 0.648 10.886 1.00 98.06 96 ARG A N 1
ATOM 727 C CA . ARG A 1 96 ? 3.835 2.047 11.158 1.00 98.06 96 ARG A CA 1
ATOM 728 C C . ARG A 1 96 ? 5.125 2.452 10.471 1.00 98.06 96 ARG A C 1
ATOM 730 O O . ARG A 1 96 ? 5.201 3.540 9.918 1.00 98.06 96 ARG A O 1
ATOM 737 N N . LEU A 1 97 ? 6.140 1.597 10.542 1.00 97.25 97 LEU A N 1
ATOM 738 C CA . LEU A 1 97 ? 7.429 1.877 9.934 1.00 97.25 97 LEU A CA 1
ATOM 739 C C . LEU A 1 97 ? 7.304 1.960 8.410 1.00 97.25 97 LEU A C 1
ATOM 741 O O . LEU A 1 97 ? 7.821 2.895 7.810 1.00 97.25 97 LEU A O 1
ATOM 745 N N . HIS A 1 98 ? 6.579 1.029 7.793 1.00 96.88 98 HIS A N 1
ATOM 746 C CA . HIS A 1 98 ? 6.319 1.024 6.360 1.00 96.88 98 HIS A CA 1
ATOM 747 C C . HIS A 1 98 ? 5.563 2.285 5.929 1.00 96.88 98 HIS A C 1
ATOM 749 O O . HIS A 1 98 ? 6.079 3.058 5.126 1.00 96.88 98 HIS A O 1
ATOM 755 N N . THR A 1 99 ? 4.407 2.546 6.545 1.00 95.88 99 THR A N 1
ATOM 756 C CA . THR A 1 99 ? 3.552 3.698 6.219 1.00 95.88 99 THR A CA 1
ATOM 757 C C . THR A 1 99 ? 4.220 5.051 6.487 1.00 95.88 99 THR A C 1
ATOM 759 O O . THR A 1 99 ? 3.953 6.005 5.764 1.00 95.88 99 THR A O 1
ATOM 762 N N . SER A 1 100 ? 5.127 5.153 7.470 1.00 94.56 100 SER A N 1
ATOM 763 C CA . SER A 1 100 ? 5.849 6.402 7.783 1.00 94.56 100 SER A CA 1
ATOM 764 C C . SER A 1 100 ? 6.815 6.878 6.697 1.00 94.56 100 SER A C 1
ATOM 766 O O . SER A 1 100 ? 7.305 8.003 6.766 1.00 94.56 100 SER A O 1
ATOM 768 N N . LYS A 1 101 ? 7.105 6.029 5.707 1.00 91.56 101 LYS A N 1
ATOM 769 C CA . LYS A 1 101 ? 7.956 6.379 4.567 1.00 91.56 101 LYS A CA 1
ATOM 770 C C . LYS A 1 101 ? 7.212 7.143 3.471 1.00 91.56 101 LYS A C 1
ATOM 772 O O . LYS A 1 101 ? 7.853 7.692 2.579 1.00 91.56 101 LYS A O 1
ATOM 777 N N . PHE A 1 102 ? 5.883 7.165 3.522 1.00 88.12 102 PHE A N 1
ATOM 778 C CA . PHE A 1 102 ? 5.043 7.906 2.587 1.00 88.12 102 PHE A CA 1
ATOM 779 C C . PHE A 1 102 ? 4.655 9.272 3.165 1.00 88.12 102 PHE A C 1
ATOM 781 O O . PHE A 1 102 ? 4.769 9.482 4.376 1.00 88.12 102 PHE A O 1
ATOM 788 N N . PRO A 1 103 ? 4.165 10.207 2.327 1.00 90.50 103 PRO A N 1
ATOM 789 C CA . PRO A 1 103 ? 3.506 11.405 2.824 1.00 90.50 103 PRO A CA 1
ATOM 790 C C . PRO A 1 103 ? 2.421 11.067 3.849 1.00 90.50 103 PRO A C 1
ATOM 792 O O . PRO A 1 103 ? 1.750 10.037 3.760 1.00 90.50 103 PRO A O 1
ATOM 795 N N . ASP A 1 104 ? 2.254 11.962 4.820 1.00 93.19 104 ASP A N 1
ATOM 796 C CA . ASP A 1 104 ? 1.267 11.824 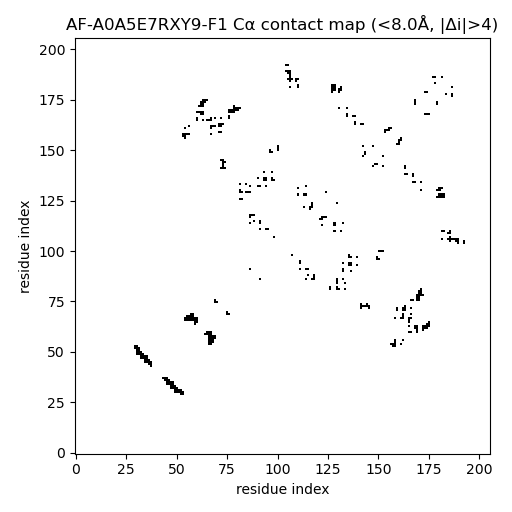5.885 1.00 93.19 104 ASP A CA 1
ATOM 797 C C . ASP A 1 104 ? -0.119 11.478 5.315 1.00 93.19 104 ASP A C 1
ATOM 799 O O . ASP A 1 104 ? -0.630 12.191 4.457 1.00 93.19 104 ASP A O 1
ATOM 803 N N . SER A 1 105 ? -0.740 10.406 5.817 1.00 96.75 105 SER A N 1
ATOM 804 C CA . SER A 1 105 ? -2.057 9.931 5.370 1.00 96.75 105 SER A CA 1
ATOM 805 C C . SER A 1 105 ? -3.001 9.756 6.557 1.00 96.75 105 SER A C 1
ATOM 807 O O . SER A 1 105 ? -2.735 8.987 7.486 1.00 96.75 105 SER A O 1
ATOM 809 N N . ASP A 1 106 ? -4.126 10.466 6.533 1.00 98.38 106 ASP A N 1
ATOM 810 C CA . ASP A 1 106 ? -5.187 10.353 7.534 1.00 98.38 106 ASP A CA 1
ATOM 811 C C . ASP A 1 106 ? -5.847 8.971 7.504 1.00 98.38 106 ASP A C 1
ATOM 813 O O . ASP A 1 106 ? -6.180 8.426 8.558 1.00 98.38 106 ASP A O 1
ATOM 817 N N . ALA A 1 107 ? -5.975 8.365 6.321 1.00 98.38 107 ALA A N 1
ATOM 818 C CA . ALA A 1 107 ? -6.473 7.000 6.187 1.00 98.38 107 ALA A CA 1
ATOM 819 C C . ALA A 1 107 ? -5.546 5.996 6.888 1.00 98.38 107 ALA A C 1
ATOM 821 O O . ALA A 1 107 ? -6.021 5.167 7.669 1.00 98.38 107 ALA A O 1
ATOM 822 N N . ASN A 1 108 ? -4.226 6.126 6.699 1.00 98.44 108 ASN A N 1
ATOM 823 C CA . ASN A 1 108 ? -3.235 5.268 7.360 1.00 98.44 108 ASN A CA 1
ATOM 824 C C . ASN A 1 108 ? -3.290 5.438 8.876 1.00 98.44 108 ASN A C 1
ATOM 826 O O . ASN A 1 108 ? -3.271 4.451 9.610 1.00 98.44 108 ASN A O 1
ATOM 830 N N . LYS A 1 109 ? -3.418 6.680 9.363 1.00 98.62 109 LYS A N 1
ATOM 831 C CA . LYS A 1 109 ? -3.558 6.970 10.800 1.00 98.62 109 LYS A CA 1
ATOM 832 C C . LYS A 1 109 ? -4.774 6.260 11.399 1.00 98.62 109 LYS A C 1
ATOM 834 O O . LYS A 1 109 ? -4.648 5.660 12.466 1.00 98.62 109 LYS A O 1
ATOM 839 N N . ILE A 1 110 ? -5.916 6.271 10.708 1.00 98.75 110 ILE A N 1
ATOM 840 C CA . ILE A 1 110 ? -7.131 5.572 11.154 1.00 98.75 110 ILE A CA 1
ATOM 841 C C . ILE A 1 110 ? -6.932 4.059 11.147 1.00 98.75 110 ILE A C 1
ATOM 843 O O . ILE A 1 110 ? -7.233 3.407 12.144 1.00 98.75 110 ILE A O 1
ATOM 847 N N . MET A 1 111 ? -6.392 3.487 10.069 1.00 98.81 111 MET A N 1
ATOM 848 C CA . MET A 1 111 ? -6.156 2.041 10.013 1.00 98.81 111 MET A CA 1
ATOM 849 C C . MET A 1 111 ? -5.174 1.584 11.103 1.00 98.81 111 MET A C 1
ATOM 851 O O . MET A 1 111 ? -5.431 0.595 11.785 1.00 98.81 111 MET A O 1
ATOM 855 N N . ILE A 1 112 ? -4.104 2.338 11.363 1.00 98.81 112 ILE A N 1
ATOM 856 C CA . ILE A 1 112 ? -3.144 2.044 12.440 1.00 98.81 112 ILE A CA 1
ATOM 857 C C . ILE A 1 112 ? -3.790 2.155 13.830 1.00 98.81 112 ILE A C 1
ATOM 859 O O . ILE A 1 112 ? -3.521 1.309 14.686 1.00 98.81 112 ILE A O 1
ATOM 863 N N . ASP A 1 113 ? -4.641 3.157 14.079 1.00 98.75 113 ASP A N 1
ATOM 864 C CA . ASP A 1 113 ? -5.396 3.259 15.340 1.00 98.75 113 ASP A CA 1
ATOM 865 C C . ASP A 1 113 ? -6.324 2.055 15.538 1.00 98.75 113 ASP A C 1
ATOM 867 O O . ASP A 1 113 ? -6.348 1.449 16.613 1.00 98.75 113 ASP A O 1
ATOM 871 N N . ARG A 1 114 ? -7.028 1.642 14.479 1.00 98.75 114 ARG A N 1
ATOM 872 C CA . ARG A 1 114 ? -7.873 0.443 14.505 1.00 98.75 114 ARG A CA 1
ATOM 873 C C . ARG A 1 114 ? -7.072 -0.803 14.865 1.00 98.75 114 ARG A C 1
ATOM 875 O O . ARG A 1 114 ? -7.487 -1.530 15.765 1.00 98.75 114 ARG A O 1
ATOM 882 N N . LEU A 1 115 ? -5.911 -1.021 14.242 1.00 98.88 115 LEU A N 1
ATOM 883 C CA . LEU A 1 115 ? -5.030 -2.150 14.569 1.00 98.88 115 LEU A CA 1
ATOM 884 C C . LEU A 1 115 ? -4.599 -2.144 16.044 1.00 98.88 115 LEU A C 1
ATOM 886 O O . LEU A 1 115 ? -4.577 -3.191 16.690 1.00 98.88 115 LEU A O 1
ATOM 890 N N . GLU A 1 116 ? -4.296 -0.974 16.606 1.00 98.81 116 GLU A N 1
ATOM 891 C CA . GLU A 1 116 ? -3.949 -0.832 18.025 1.00 98.81 116 GLU A CA 1
ATOM 892 C C . GLU A 1 116 ? -5.126 -1.133 18.957 1.00 98.81 116 GLU A C 1
ATOM 894 O O . GLU A 1 116 ? -4.947 -1.791 19.982 1.00 98.81 116 GLU A O 1
ATOM 899 N N . ARG A 1 117 ? -6.335 -0.684 18.611 1.00 98.81 117 ARG A N 1
ATOM 900 C CA . ARG A 1 117 ? -7.557 -0.985 19.371 1.00 98.81 117 ARG A CA 1
ATOM 901 C C . ARG A 1 117 ? -7.900 -2.472 19.315 1.00 98.81 117 ARG A C 1
ATOM 903 O O . ARG A 1 117 ? -8.248 -3.044 20.345 1.00 98.81 117 ARG A O 1
ATOM 910 N N . ILE A 1 118 ? -7.727 -3.112 18.157 1.00 98.75 118 ILE A N 1
ATOM 911 C CA . ILE A 1 118 ? -7.883 -4.566 17.991 1.00 98.75 118 ILE A CA 1
ATOM 912 C C . ILE A 1 118 ? -6.877 -5.310 18.870 1.00 98.75 118 ILE A C 1
ATOM 914 O O . ILE A 1 118 ? -7.258 -6.203 19.622 1.00 98.75 118 ILE A O 1
ATOM 918 N N . PHE A 1 119 ? -5.605 -4.906 18.850 1.00 98.62 119 PHE A N 1
ATOM 919 C CA . PHE A 1 119 ? -4.572 -5.514 19.692 1.00 98.62 119 PHE A CA 1
ATOM 920 C C . PHE A 1 119 ? -4.875 -5.393 21.197 1.00 98.62 119 PHE A C 1
ATOM 922 O O . PHE A 1 119 ? -4.562 -6.305 21.962 1.00 98.62 119 PHE A O 1
ATOM 929 N N . ARG A 1 120 ? -5.511 -4.297 21.633 1.00 98.50 120 ARG A N 1
ATOM 930 C CA . ARG A 1 120 ? -5.962 -4.110 23.026 1.00 98.50 120 ARG A CA 1
ATOM 931 C C . ARG A 1 120 ? -7.278 -4.824 23.364 1.00 98.50 120 ARG A C 1
ATOM 933 O O . ARG A 1 120 ? -7.679 -4.803 24.525 1.00 98.50 120 ARG A O 1
ATOM 940 N N . GLY A 1 121 ? -7.945 -5.450 22.393 1.00 98.19 121 GLY A N 1
ATOM 941 C CA . GLY A 1 121 ? -9.260 -6.076 22.575 1.00 98.19 121 GLY A CA 1
ATOM 942 C C . GLY A 1 121 ? -10.416 -5.075 22.701 1.00 98.19 121 GLY A C 1
ATOM 943 O O . GLY A 1 121 ? -11.474 -5.416 23.217 1.00 98.19 121 GLY A O 1
ATOM 944 N N . GLU A 1 122 ? -10.219 -3.830 22.260 1.00 98.56 122 GLU A N 1
ATOM 945 C CA . GLU A 1 122 ? -11.215 -2.746 22.312 1.00 98.56 122 GLU A CA 1
ATOM 946 C C . GLU A 1 122 ? -12.083 -2.671 21.049 1.00 98.56 122 GLU A C 1
ATOM 948 O O . GLU A 1 122 ? -13.068 -1.930 21.005 1.00 98.56 122 GLU A O 1
ATOM 953 N N . LEU A 1 123 ? -11.684 -3.378 19.993 1.00 98.50 123 LEU A N 1
ATOM 954 C CA . LEU A 1 123 ? -12.354 -3.398 18.702 1.00 98.50 123 LEU A CA 1
ATOM 955 C C . LEU A 1 123 ? -12.294 -4.814 18.127 1.00 98.50 123 LEU A C 1
ATOM 957 O O . LEU A 1 123 ? -11.230 -5.429 18.108 1.00 98.50 123 LEU A O 1
ATOM 961 N N . GLU A 1 124 ? -13.430 -5.312 17.645 1.00 98.19 124 GLU A N 1
ATOM 962 C CA . GLU A 1 124 ? -13.482 -6.577 16.913 1.00 98.19 124 GLU A CA 1
ATOM 963 C C . GLU A 1 124 ? -12.765 -6.443 15.567 1.00 98.19 124 GLU A C 1
ATOM 965 O O . GLU A 1 124 ? -12.943 -5.457 14.844 1.00 98.19 124 GLU A O 1
ATOM 970 N N . VAL A 1 125 ? -11.953 -7.444 15.231 1.00 98.31 125 VAL A N 1
ATOM 971 C CA . VAL A 1 125 ? -11.192 -7.472 13.979 1.00 98.31 125 VAL A CA 1
ATOM 972 C C . VAL A 1 125 ? -12.114 -7.716 12.787 1.00 98.31 125 VAL A C 1
ATOM 974 O O . VAL A 1 125 ? -12.990 -8.580 12.830 1.00 98.31 125 VAL A O 1
ATOM 977 N N . THR A 1 126 ? -11.886 -6.994 11.692 1.00 98.50 126 THR A N 1
ATOM 978 C CA . THR A 1 126 ? -12.563 -7.232 10.411 1.00 98.50 126 THR A CA 1
ATOM 979 C C . THR A 1 126 ? -11.593 -7.749 9.352 1.00 98.50 126 THR A C 1
ATOM 981 O O . THR A 1 126 ? -10.372 -7.660 9.496 1.00 98.50 126 THR A O 1
ATOM 984 N N . ASP A 1 127 ? -12.138 -8.263 8.251 1.00 98.44 127 ASP A N 1
ATOM 985 C CA . ASP A 1 127 ? -11.343 -8.656 7.087 1.00 98.44 127 ASP A CA 1
ATOM 986 C C . ASP A 1 127 ? -10.531 -7.494 6.508 1.00 98.44 127 ASP A C 1
ATOM 988 O O . ASP A 1 127 ? -9.380 -7.696 6.134 1.00 98.44 127 ASP A O 1
ATOM 992 N N . THR A 1 128 ? -11.091 -6.282 6.468 1.00 98.62 128 THR A N 1
ATOM 993 C CA . THR A 1 128 ? -10.377 -5.091 5.986 1.00 98.62 128 THR A CA 1
ATOM 994 C C . THR A 1 128 ? -9.154 -4.792 6.852 1.00 98.62 128 THR A C 1
ATOM 996 O O . THR A 1 128 ? -8.084 -4.515 6.320 1.00 98.62 128 THR A O 1
ATOM 999 N N . ASP A 1 129 ? -9.269 -4.928 8.180 1.00 98.81 129 ASP A N 1
ATOM 1000 C CA . ASP A 1 129 ? -8.131 -4.730 9.089 1.00 98.81 129 ASP A CA 1
ATOM 1001 C C . ASP A 1 129 ? -7.029 -5.770 8.841 1.00 98.81 129 ASP A C 1
ATOM 1003 O O . ASP A 1 129 ? -5.845 -5.433 8.844 1.00 98.81 129 ASP A O 1
ATOM 1007 N N . LYS A 1 130 ? -7.411 -7.032 8.597 1.00 98.81 130 LYS A N 1
ATOM 1008 C CA . LYS A 1 130 ? -6.460 -8.108 8.289 1.00 98.81 130 LYS A CA 1
ATOM 1009 C C . LYS A 1 130 ? -5.779 -7.903 6.944 1.00 98.81 130 LYS A C 1
ATOM 1011 O O . LYS A 1 130 ? -4.563 -8.021 6.900 1.00 98.81 130 LYS A O 1
ATOM 1016 N N . ARG A 1 131 ? -6.528 -7.569 5.888 1.00 98.75 131 ARG A N 1
ATOM 1017 C CA . ARG A 1 131 ? -5.969 -7.307 4.553 1.00 98.75 131 ARG A CA 1
ATOM 1018 C C . ARG A 1 131 ? -4.974 -6.160 4.589 1.00 98.75 131 ARG A C 1
ATOM 1020 O O . ARG A 1 131 ? -3.858 -6.343 4.125 1.00 98.75 131 ARG A O 1
ATOM 1027 N N . PHE A 1 132 ? -5.343 -5.033 5.204 1.00 98.81 132 PHE A N 1
ATOM 1028 C CA . PHE A 1 132 ? -4.429 -3.911 5.418 1.00 98.81 132 PHE A CA 1
ATOM 1029 C C . PHE A 1 132 ? -3.169 -4.366 6.158 1.00 98.81 132 PHE A C 1
ATOM 1031 O O . PHE A 1 132 ? -2.062 -4.226 5.658 1.00 98.81 132 PHE A O 1
ATOM 1038 N N . TYR A 1 133 ? -3.330 -5.004 7.319 1.00 98.88 133 TYR A N 1
ATOM 1039 C CA . TYR A 1 133 ? -2.205 -5.468 8.128 1.00 98.88 133 TYR A CA 1
ATOM 1040 C C . TYR A 1 133 ? -1.239 -6.376 7.360 1.00 98.88 133 TYR A C 1
ATOM 1042 O O . TYR A 1 133 ? -0.027 -6.186 7.427 1.00 98.88 133 TYR A O 1
ATOM 1050 N N . THR A 1 134 ? -1.761 -7.368 6.641 1.00 98.75 134 THR A N 1
ATOM 1051 C CA . THR A 1 134 ? -0.935 -8.333 5.911 1.00 98.75 134 THR A CA 1
ATOM 1052 C C . THR A 1 134 ? -0.312 -7.741 4.656 1.00 98.75 134 THR A C 1
ATOM 1054 O O . THR A 1 134 ? 0.815 -8.101 4.323 1.00 98.75 134 THR A O 1
ATOM 1057 N N . HIS A 1 135 ? -1.021 -6.839 3.976 1.00 98.56 135 HIS A N 1
ATOM 1058 C CA . HIS A 1 135 ? -0.541 -6.149 2.782 1.00 98.56 135 HIS A CA 1
ATOM 1059 C C . HIS A 1 135 ? 0.659 -5.254 3.114 1.00 98.56 135 HIS A C 1
ATOM 1061 O O . HIS A 1 135 ? 1.747 -5.471 2.592 1.00 98.56 135 HIS A O 1
ATOM 1067 N N . GLU A 1 136 ? 0.512 -4.351 4.082 1.00 98.38 136 GLU A N 1
ATOM 1068 C CA . GLU A 1 136 ? 1.562 -3.401 4.480 1.00 98.38 136 GLU A CA 1
ATOM 1069 C C . GLU A 1 136 ? 2.836 -4.109 4.987 1.00 98.38 136 GLU A C 1
ATOM 1071 O O . GLU A 1 136 ? 3.962 -3.686 4.719 1.00 98.38 136 GLU A O 1
ATOM 1076 N N . ILE A 1 137 ? 2.680 -5.226 5.712 1.00 98.56 137 ILE A N 1
ATOM 1077 C CA . ILE A 1 137 ? 3.819 -6.046 6.158 1.00 98.56 137 ILE A CA 1
ATOM 1078 C C . ILE A 1 137 ? 4.510 -6.703 4.962 1.00 98.56 137 ILE A C 1
ATOM 1080 O O . ILE A 1 137 ? 5.739 -6.715 4.891 1.00 98.56 137 ILE A O 1
ATOM 1084 N N . ARG A 1 138 ? 3.738 -7.242 4.018 1.00 98.44 138 ARG A N 1
ATOM 1085 C CA . ARG A 1 138 ? 4.281 -7.980 2.879 1.00 98.44 138 ARG A CA 1
ATOM 1086 C C . ARG A 1 138 ? 4.983 -7.066 1.874 1.00 98.44 138 ARG A C 1
ATOM 1088 O O . ARG A 1 138 ? 6.070 -7.418 1.415 1.00 98.44 138 ARG A O 1
ATOM 1095 N N . GLU A 1 139 ? 4.442 -5.878 1.604 1.00 97.62 139 GLU A N 1
ATOM 1096 C CA . GLU A 1 139 ? 5.144 -4.852 0.820 1.00 97.62 139 GLU A CA 1
ATOM 1097 C C . GLU A 1 139 ? 6.454 -4.446 1.497 1.00 97.62 139 GLU A C 1
ATOM 1099 O O . GLU A 1 139 ? 7.496 -4.355 0.845 1.00 97.62 139 GLU A O 1
ATOM 1104 N N . PHE A 1 140 ? 6.448 -4.263 2.822 1.00 97.75 140 PHE A N 1
ATOM 1105 C CA . PHE A 1 140 ? 7.673 -3.973 3.562 1.00 97.75 140 PHE A CA 1
ATOM 1106 C C . PHE A 1 140 ? 8.728 -5.072 3.387 1.00 97.75 140 PHE A C 1
ATOM 1108 O O . PHE A 1 140 ? 9.876 -4.758 3.082 1.00 97.75 140 PHE A O 1
ATOM 1115 N N . GLU A 1 141 ? 8.364 -6.347 3.537 1.00 98.00 141 GLU A N 1
ATOM 1116 C CA . GLU A 1 141 ? 9.281 -7.480 3.341 1.00 98.00 141 GLU A CA 1
ATOM 1117 C C . GLU A 1 141 ? 9.893 -7.510 1.937 1.00 98.00 141 GLU A C 1
ATOM 1119 O O . GLU A 1 141 ? 11.095 -7.745 1.793 1.00 98.00 141 GLU A O 1
ATOM 1124 N N . ARG A 1 142 ? 9.088 -7.236 0.907 1.00 98.00 142 ARG A N 1
ATOM 1125 C CA . ARG A 1 142 ? 9.538 -7.161 -0.489 1.00 98.00 142 ARG A CA 1
ATOM 1126 C C . ARG A 1 142 ? 10.557 -6.046 -0.696 1.00 98.00 142 ARG A C 1
ATOM 1128 O O . ARG A 1 142 ? 11.621 -6.291 -1.260 1.00 98.00 142 ARG A O 1
ATOM 1135 N N . LEU A 1 143 ? 10.295 -4.858 -0.153 1.00 96.94 143 LEU A N 1
ATOM 1136 C CA . LEU A 1 143 ? 11.253 -3.749 -0.183 1.00 96.94 143 LEU A CA 1
ATOM 1137 C C . LEU A 1 143 ? 12.552 -4.101 0.552 1.00 96.94 143 LEU A C 1
ATOM 1139 O O . LEU A 1 143 ? 13.638 -3.836 0.038 1.00 96.94 143 LEU A O 1
ATOM 1143 N N . LYS A 1 144 ? 12.472 -4.756 1.720 1.00 97.12 144 LYS A N 1
ATOM 1144 C CA . LYS A 1 144 ? 13.670 -5.233 2.434 1.00 97.12 144 LYS A CA 1
ATOM 1145 C C . LYS A 1 144 ? 14.475 -6.221 1.589 1.00 97.12 144 LYS A C 1
ATOM 1147 O O . LYS A 1 144 ? 15.701 -6.143 1.592 1.00 97.12 144 LYS A O 1
ATOM 1152 N N . ALA A 1 145 ? 13.810 -7.124 0.872 1.00 97.38 145 ALA A N 1
ATOM 1153 C CA . ALA A 1 145 ? 14.465 -8.098 0.001 1.00 97.38 145 ALA A CA 1
ATOM 1154 C C . ALA A 1 145 ? 15.153 -7.446 -1.213 1.00 97.38 145 ALA A C 1
ATOM 1156 O O . ALA A 1 145 ? 16.195 -7.928 -1.649 1.00 97.38 145 ALA A O 1
ATOM 1157 N N . LEU A 1 146 ? 14.633 -6.311 -1.692 1.00 95.69 146 LEU A N 1
ATOM 1158 C CA . LEU A 1 146 ? 15.268 -5.467 -2.715 1.00 95.69 146 LEU A CA 1
ATOM 1159 C C . LEU A 1 146 ? 16.401 -4.576 -2.172 1.00 95.69 146 LEU A C 1
ATOM 1161 O O . LEU A 1 146 ? 17.037 -3.858 -2.938 1.00 95.69 146 LEU A O 1
ATOM 1165 N N . GLY A 1 147 ? 16.676 -4.620 -0.865 1.00 96.38 147 GLY A N 1
ATOM 1166 C CA . GLY A 1 147 ? 17.773 -3.883 -0.235 1.00 96.38 147 GLY A CA 1
ATOM 1167 C C . GLY A 1 147 ? 17.394 -2.525 0.355 1.00 96.38 147 GLY A C 1
ATOM 1168 O O . GLY A 1 147 ? 18.277 -1.854 0.885 1.00 96.38 147 GLY A O 1
ATOM 1169 N N . TYR A 1 148 ? 16.115 -2.133 0.339 1.00 94.81 148 TYR A N 1
ATOM 1170 C CA . TYR A 1 148 ? 15.686 -0.873 0.950 1.00 94.81 148 TYR A CA 1
ATOM 1171 C C . TYR A 1 148 ? 15.828 -0.908 2.480 1.00 94.81 148 TYR A C 1
ATOM 1173 O O . TYR A 1 148 ? 15.446 -1.858 3.182 1.00 94.81 148 TYR A O 1
ATOM 1181 N N . GLY A 1 149 ? 16.386 0.169 3.021 1.00 93.06 149 GLY A N 1
ATOM 1182 C CA . GLY A 1 149 ? 16.463 0.447 4.445 1.00 93.06 149 GLY A CA 1
ATOM 1183 C C . GLY A 1 149 ? 15.101 0.710 5.091 1.00 93.06 149 GLY A C 1
ATOM 1184 O O . GLY A 1 149 ? 14.050 0.774 4.456 1.00 93.06 149 GLY A O 1
ATOM 1185 N N . ASP A 1 150 ? 15.116 0.882 6.408 1.00 91.75 150 ASP A N 1
ATOM 1186 C CA . ASP A 1 150 ? 13.894 1.118 7.186 1.00 91.75 150 ASP A CA 1
ATOM 1187 C C . ASP A 1 150 ? 13.280 2.499 6.906 1.00 91.75 150 ASP A C 1
ATOM 1189 O O . ASP A 1 150 ? 12.075 2.681 7.068 1.00 91.75 150 ASP A O 1
ATOM 1193 N N . THR A 1 151 ? 14.105 3.440 6.439 1.00 88.69 151 THR A N 1
ATOM 1194 C CA . THR A 1 151 ? 13.753 4.830 6.114 1.00 88.69 151 THR A CA 1
ATOM 1195 C C . THR A 1 151 ? 13.767 5.121 4.614 1.00 88.69 151 THR A C 1
ATOM 1197 O O . THR A 1 151 ? 13.629 6.274 4.221 1.00 88.69 151 THR A O 1
ATOM 1200 N N . GLU A 1 152 ? 13.991 4.109 3.777 1.00 90.56 152 GLU A N 1
ATOM 1201 C CA . GLU A 1 152 ? 14.139 4.262 2.330 1.00 90.56 152 GLU A CA 1
ATOM 1202 C C . GLU A 1 152 ? 12.916 3.692 1.613 1.00 90.56 152 GLU A C 1
ATOM 1204 O O . GLU A 1 152 ? 12.371 2.660 2.015 1.00 90.56 152 GLU A O 1
ATOM 1209 N N . MET A 1 153 ? 12.495 4.360 0.544 1.00 89.50 153 MET A N 1
ATOM 1210 C CA . MET A 1 153 ? 11.401 3.934 -0.322 1.00 89.50 153 MET A CA 1
ATOM 1211 C C . MET A 1 153 ? 11.784 4.239 -1.774 1.00 89.50 153 MET A C 1
ATOM 1213 O O . MET A 1 153 ? 12.430 5.265 -2.009 1.00 89.50 153 MET A O 1
ATOM 1217 N N . PRO A 1 154 ? 11.414 3.389 -2.746 1.00 90.19 154 PRO A N 1
ATOM 1218 C CA . PRO A 1 154 ? 11.400 3.797 -4.145 1.00 90.19 154 PRO A CA 1
ATOM 1219 C C . PRO A 1 154 ? 10.538 5.050 -4.360 1.00 90.19 154 PRO A C 1
ATOM 1221 O O . PRO A 1 154 ? 9.615 5.329 -3.593 1.00 90.19 154 PRO A O 1
ATOM 1224 N N . ASP A 1 155 ? 10.790 5.784 -5.442 1.00 85.94 155 ASP A N 1
ATOM 1225 C CA . ASP A 1 155 ? 9.864 6.835 -5.859 1.00 85.94 155 ASP A CA 1
ATOM 1226 C C . ASP A 1 155 ? 8.480 6.225 -6.113 1.00 85.94 155 ASP A C 1
ATOM 1228 O O . ASP A 1 155 ? 8.366 5.167 -6.738 1.00 85.94 155 ASP A O 1
ATOM 1232 N N . LYS A 1 156 ? 7.420 6.894 -5.646 1.00 80.06 156 LYS A N 1
ATOM 1233 C CA . LYS A 1 156 ? 6.032 6.406 -5.766 1.00 80.06 156 LYS A CA 1
ATOM 1234 C C . LYS A 1 156 ? 5.596 6.141 -7.215 1.00 80.06 156 LYS A C 1
ATOM 1236 O O . LYS A 1 156 ? 4.703 5.342 -7.449 1.00 80.06 156 LYS A O 1
ATOM 1241 N N . ASP A 1 157 ? 6.234 6.811 -8.173 1.00 79.94 157 ASP A N 1
ATOM 1242 C CA . ASP A 1 157 ? 5.933 6.702 -9.601 1.00 79.94 157 ASP A CA 1
ATOM 1243 C C . ASP A 1 157 ? 6.907 5.742 -10.321 1.00 79.94 157 ASP A C 1
ATOM 1245 O O . ASP A 1 157 ? 6.890 5.641 -11.544 1.00 79.94 157 ASP A O 1
ATOM 1249 N N . SER A 1 158 ? 7.776 5.039 -9.581 1.00 86.25 158 SER A N 1
ATOM 1250 C CA . SER A 1 158 ? 8.749 4.096 -10.146 1.00 86.25 158 SER A CA 1
ATOM 1251 C C . SER A 1 158 ? 8.157 2.711 -10.423 1.00 86.25 158 SER A C 1
ATOM 1253 O O . SER A 1 158 ? 7.226 2.258 -9.749 1.00 86.25 158 SER A O 1
ATOM 1255 N N . SER A 1 159 ? 8.773 1.986 -11.363 1.00 88.81 159 SER A N 1
ATOM 1256 C CA . SER A 1 159 ? 8.455 0.578 -11.633 1.00 88.81 159 SER A CA 1
ATOM 1257 C C . SER A 1 159 ? 8.646 -0.305 -10.399 1.00 88.81 159 SER A C 1
ATOM 1259 O O . SER A 1 159 ? 7.835 -1.189 -10.162 1.00 88.81 159 SER A O 1
ATOM 1261 N N . VAL A 1 160 ? 9.657 -0.037 -9.564 1.00 92.38 160 VAL A N 1
ATOM 1262 C CA . VAL A 1 160 ? 9.911 -0.807 -8.335 1.00 92.38 160 VAL A CA 1
ATOM 1263 C C . VAL A 1 160 ? 8.739 -0.698 -7.364 1.00 92.38 160 VAL A C 1
ATOM 1265 O O . VAL A 1 160 ? 8.275 -1.718 -6.854 1.00 92.38 160 VAL A O 1
ATOM 1268 N N . TRP A 1 161 ? 8.235 0.519 -7.132 1.00 93.00 161 TRP A N 1
ATOM 1269 C CA . TRP A 1 161 ? 7.058 0.721 -6.287 1.00 93.00 161 TRP A CA 1
ATOM 1270 C C . TRP A 1 161 ? 5.847 -0.022 -6.862 1.00 93.00 161 TRP A C 1
ATOM 1272 O O . TRP A 1 161 ? 5.209 -0.803 -6.157 1.00 93.00 161 TRP A O 1
ATOM 1282 N N 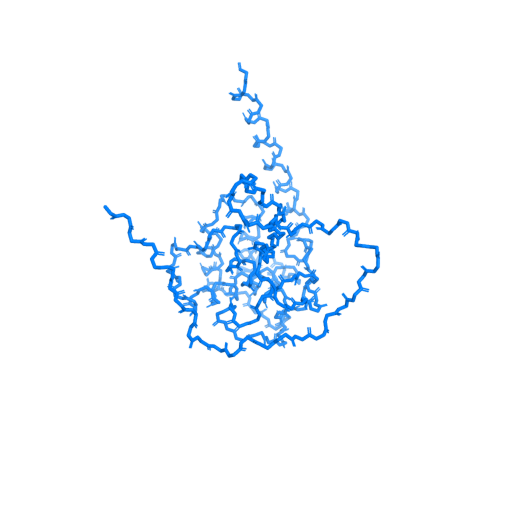. ASN A 1 162 ? 5.592 0.140 -8.165 1.00 93.81 162 ASN A N 1
ATOM 1283 C CA . ASN A 1 162 ? 4.487 -0.535 -8.842 1.00 93.81 162 ASN A CA 1
ATOM 1284 C C . ASN A 1 162 ? 4.583 -2.066 -8.747 1.00 93.81 162 ASN A C 1
ATOM 1286 O O . ASN A 1 162 ? 3.589 -2.722 -8.439 1.00 93.81 162 ASN A O 1
ATOM 1290 N N . ASN A 1 163 ? 5.766 -2.635 -8.986 1.00 95.25 163 ASN A N 1
ATOM 1291 C CA . ASN A 1 163 ? 5.993 -4.076 -8.981 1.00 95.25 163 ASN A CA 1
ATOM 1292 C C . ASN A 1 163 ? 5.771 -4.670 -7.593 1.00 95.25 163 ASN A C 1
ATOM 1294 O O . ASN A 1 163 ? 5.099 -5.690 -7.459 1.00 95.25 163 ASN A O 1
ATOM 1298 N N . VAL A 1 164 ? 6.296 -4.022 -6.552 1.00 97.00 164 VAL A N 1
ATOM 1299 C CA . VAL A 1 164 ? 6.138 -4.474 -5.166 1.00 97.00 164 VAL A CA 1
ATOM 1300 C C . VAL A 1 164 ? 4.685 -4.382 -4.706 1.00 97.00 164 VAL A C 1
ATOM 1302 O O . VAL A 1 164 ? 4.168 -5.351 -4.138 1.00 97.00 164 VAL A O 1
ATOM 1305 N N . HIS A 1 165 ? 4.020 -3.262 -4.983 1.00 96.50 165 HIS A N 1
ATOM 1306 C CA . HIS A 1 165 ? 2.624 -3.067 -4.611 1.00 96.50 165 HIS A CA 1
ATOM 1307 C C . HIS A 1 165 ? 1.717 -4.079 -5.322 1.00 96.50 165 HIS A C 1
ATOM 1309 O O . HIS A 1 165 ? 0.968 -4.819 -4.680 1.00 96.50 165 HIS A O 1
ATOM 1315 N N . THR A 1 166 ? 1.865 -4.202 -6.643 1.00 97.12 166 THR A N 1
ATOM 1316 C CA . THR A 1 166 ? 1.086 -5.135 -7.468 1.00 97.12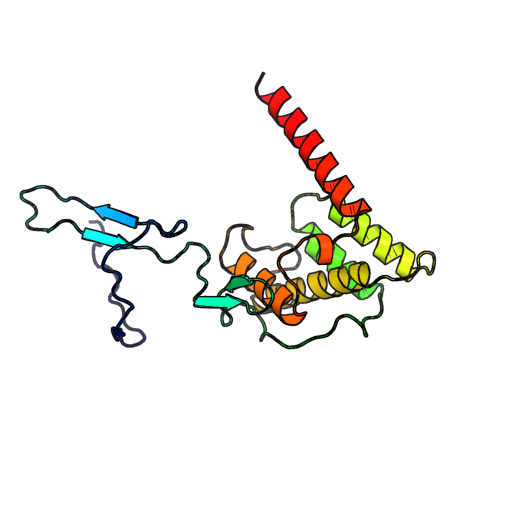 166 THR A CA 1
ATOM 1317 C C . THR A 1 166 ? 1.304 -6.583 -7.037 1.00 97.12 166 THR A C 1
ATOM 1319 O O . THR A 1 166 ? 0.339 -7.294 -6.770 1.00 97.12 166 THR A O 1
ATOM 1322 N N . ALA A 1 167 ? 2.554 -7.011 -6.849 1.00 97.94 167 ALA A N 1
ATOM 1323 C CA . ALA A 1 167 ? 2.867 -8.361 -6.381 1.00 97.94 167 ALA A CA 1
ATOM 1324 C C . ALA A 1 167 ? 2.262 -8.676 -5.005 1.00 97.94 167 ALA A C 1
ATOM 1326 O O . ALA A 1 167 ? 1.929 -9.826 -4.716 1.00 97.94 167 ALA A O 1
ATOM 1327 N N . THR A 1 168 ? 2.106 -7.664 -4.151 1.00 98.19 168 THR A N 1
ATOM 1328 C CA . THR A 1 168 ? 1.467 -7.826 -2.842 1.00 98.19 168 THR A CA 1
ATOM 1329 C C . THR A 1 168 ? -0.056 -7.904 -2.945 1.00 98.19 168 THR A C 1
ATOM 1331 O O . THR A 1 168 ? -0.682 -8.637 -2.180 1.00 98.19 168 THR A O 1
ATOM 1334 N N . LEU A 1 169 ? -0.678 -7.199 -3.894 1.00 98.31 169 LEU A N 1
ATOM 1335 C CA . LEU A 1 169 ? -2.094 -7.403 -4.217 1.00 98.31 169 LEU A CA 1
ATOM 1336 C C . LEU A 1 169 ? -2.332 -8.823 -4.749 1.00 98.31 169 LEU A C 1
ATOM 1338 O O . LEU A 1 169 ? -3.255 -9.493 -4.282 1.00 98.31 169 LEU A O 1
ATOM 1342 N N . GLU A 1 170 ? -1.465 -9.307 -5.644 1.00 98.12 170 GLU A N 1
ATOM 1343 C CA . GLU A 1 170 ? -1.514 -10.680 -6.165 1.00 98.12 170 GLU A CA 1
ATOM 1344 C C . GLU A 1 170 ? -1.334 -11.722 -5.057 1.00 98.12 170 GLU A C 1
ATOM 1346 O O . GLU A 1 170 ? -2.081 -12.703 -5.028 1.00 98.12 170 GLU A O 1
ATOM 1351 N N . ASP A 1 171 ? -0.428 -11.480 -4.093 1.00 98.38 171 ASP A N 1
ATOM 1352 C CA . ASP A 1 171 ? -0.203 -12.396 -2.967 1.00 98.38 171 ASP A CA 1
ATOM 1353 C C . ASP A 1 171 ? -1.518 -12.738 -2.241 1.00 98.38 171 ASP A C 1
ATOM 1355 O O . ASP A 1 171 ? -1.742 -13.870 -1.809 1.00 98.38 171 ASP A O 1
ATOM 1359 N N . TYR A 1 172 ? -2.408 -11.752 -2.127 1.00 98.19 172 TYR A N 1
ATOM 1360 C CA . TYR A 1 172 ? -3.683 -11.858 -1.424 1.00 98.19 172 TYR A CA 1
ATOM 1361 C C . TYR A 1 172 ? -4.892 -11.818 -2.363 1.00 98.19 172 TYR A C 1
ATOM 1363 O O . TYR A 1 172 ? -6.010 -11.639 -1.896 1.00 98.19 172 TYR A O 1
ATOM 1371 N N . LYS A 1 173 ? -4.720 -11.991 -3.676 1.00 97.88 173 LYS A N 1
ATOM 1372 C CA . LYS A 1 173 ? -5.829 -12.018 -4.650 1.00 97.88 173 LYS A CA 1
ATOM 1373 C C . LYS A 1 173 ? -6.756 -10.800 -4.555 1.00 97.88 173 LYS A C 1
ATOM 1375 O O . LYS A 1 173 ? -7.982 -10.916 -4.659 1.00 97.88 173 LYS A O 1
ATOM 1380 N N . LEU A 1 174 ? -6.173 -9.635 -4.295 1.00 97.75 174 LEU A N 1
ATOM 1381 C CA . LEU A 1 174 ? -6.897 -8.380 -4.141 1.00 97.75 174 LEU A CA 1
ATOM 1382 C C . LEU A 1 174 ? -6.902 -7.620 -5.459 1.00 97.75 174 LEU A C 1
ATOM 1384 O O . LEU A 1 174 ? -5.902 -7.584 -6.167 1.00 97.75 174 LEU A O 1
ATOM 1388 N N . LYS A 1 175 ? -8.032 -6.974 -5.749 1.00 97.44 175 LYS A N 1
ATOM 1389 C CA . LYS A 1 175 ? -8.092 -5.956 -6.798 1.00 97.44 175 LYS A CA 1
ATOM 1390 C C . LYS A 1 175 ? -7.365 -4.702 -6.337 1.00 97.44 175 LYS A C 1
ATOM 1392 O O . LYS A 1 175 ? -7.292 -4.449 -5.132 1.00 97.44 175 LYS A O 1
ATOM 1397 N N . ASP A 1 176 ? -6.938 -3.882 -7.288 1.00 95.44 176 ASP A N 1
ATOM 1398 C CA . ASP A 1 176 ? -6.538 -2.503 -7.017 1.00 95.44 176 ASP A CA 1
ATOM 1399 C C . ASP A 1 176 ? -7.764 -1.626 -6.708 1.00 95.44 176 ASP A C 1
ATOM 1401 O O . ASP A 1 176 ? -8.226 -0.813 -7.507 1.00 95.44 176 ASP A O 1
ATOM 1405 N N . ASP A 1 177 ? -8.378 -1.891 -5.559 1.00 96.75 177 ASP A N 1
ATOM 1406 C CA . ASP A 1 177 ? -9.545 -1.184 -5.057 1.00 96.75 177 ASP A CA 1
ATOM 1407 C C . ASP A 1 177 ? -9.285 -0.799 -3.594 1.00 96.75 177 ASP A C 1
ATOM 1409 O O . ASP A 1 177 ? -9.197 -1.679 -2.726 1.00 96.75 177 ASP A O 1
ATOM 1413 N N . PRO A 1 178 ? -9.196 0.506 -3.274 1.00 96.06 178 PRO A N 1
ATOM 1414 C CA . PRO A 1 178 ? -8.878 0.956 -1.925 1.00 96.06 178 PRO A CA 1
ATOM 1415 C C . PRO A 1 178 ? -9.937 0.531 -0.898 1.00 96.06 178 PRO A C 1
ATOM 1417 O O . PRO A 1 178 ? -9.624 0.439 0.288 1.00 96.06 178 PRO A O 1
ATOM 1420 N N . THR A 1 179 ? -11.165 0.196 -1.309 1.00 97.88 179 THR A N 1
ATOM 1421 C CA . THR A 1 179 ? -12.203 -0.336 -0.406 1.00 97.88 179 THR A CA 1
ATOM 1422 C C . THR A 1 179 ? -11.876 -1.724 0.147 1.00 97.88 179 THR A C 1
ATOM 1424 O O . THR A 1 179 ? -12.464 -2.149 1.146 1.00 97.88 179 THR A O 1
ATOM 1427 N N . LEU A 1 180 ? -10.922 -2.437 -0.460 1.00 98.25 180 LEU A N 1
ATOM 1428 C CA . LEU A 1 180 ? -10.446 -3.722 0.045 1.00 98.25 180 LEU A CA 1
ATOM 1429 C C . LEU A 1 180 ? -9.447 -3.563 1.192 1.00 98.25 180 LEU A C 1
ATOM 1431 O O . LEU A 1 180 ? -9.412 -4.439 2.057 1.00 98.25 180 LEU A O 1
ATOM 1435 N N . LEU A 1 181 ? -8.676 -2.473 1.212 1.00 98.31 181 LEU A N 1
ATOM 1436 C CA . LEU A 1 181 ? -7.616 -2.218 2.194 1.00 98.31 181 LEU A CA 1
ATOM 1437 C C . LEU A 1 181 ? -8.020 -1.189 3.257 1.00 98.31 181 LEU A C 1
ATOM 1439 O O . LEU A 1 181 ? -7.539 -1.251 4.382 1.00 98.31 181 LEU A O 1
ATOM 1443 N N . TYR A 1 182 ? -8.937 -0.275 2.954 1.00 98.69 182 TYR A N 1
ATOM 1444 C CA . TYR A 1 182 ? -9.329 0.797 3.864 1.00 98.69 182 TYR A CA 1
ATOM 1445 C C . TYR A 1 182 ? -10.790 0.684 4.274 1.00 98.69 182 TYR A C 1
ATOM 1447 O O . TYR A 1 182 ? -11.684 0.400 3.478 1.00 98.69 182 TYR A O 1
ATOM 1455 N N . THR A 1 183 ? -11.048 0.950 5.554 1.00 98.75 183 THR A N 1
ATOM 1456 C CA . THR A 1 183 ? -1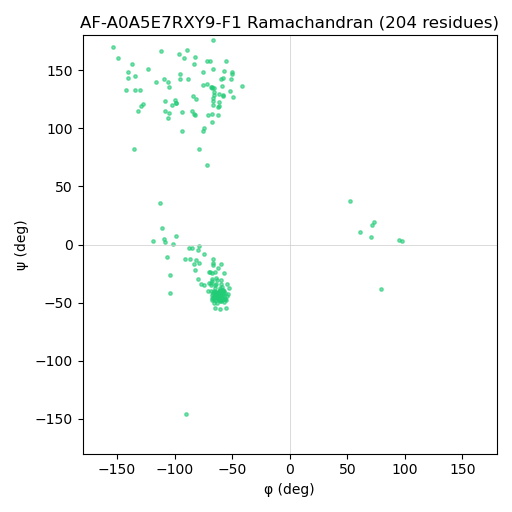2.424 1.055 6.046 1.00 98.75 183 THR A CA 1
ATOM 1457 C C . THR A 1 183 ? -13.118 2.305 5.496 1.00 98.75 183 THR A C 1
ATOM 1459 O O . THR A 1 183 ? -12.444 3.284 5.173 1.00 98.75 183 THR A O 1
ATOM 1462 N N . PRO A 1 184 ? -14.466 2.345 5.459 1.00 98.62 184 PRO A N 1
ATOM 1463 C CA . PRO A 1 184 ? -15.196 3.542 5.036 1.00 98.62 184 PRO A CA 1
ATOM 1464 C C . PRO A 1 184 ? -14.811 4.807 5.816 1.00 98.62 184 PRO A C 1
ATOM 1466 O O . PRO A 1 184 ? -14.777 5.897 5.256 1.00 98.62 184 PRO A O 1
ATOM 1469 N N . GLU A 1 185 ? -14.490 4.661 7.105 1.00 98.62 185 GLU A N 1
ATOM 1470 C CA . GLU A 1 185 ? -14.011 5.759 7.948 1.00 98.62 185 GLU A CA 1
ATOM 1471 C C . GLU A 1 185 ? -12.649 6.290 7.475 1.00 98.62 185 GLU A C 1
ATOM 1473 O O . GLU A 1 185 ? -12.472 7.502 7.352 1.00 98.62 185 GLU A O 1
ATOM 1478 N N . ALA A 1 186 ? -11.713 5.389 7.159 1.00 98.69 186 ALA A N 1
ATOM 1479 C CA . ALA A 1 186 ? -10.400 5.744 6.629 1.00 98.69 186 ALA A CA 1
ATOM 1480 C C . ALA A 1 186 ? -10.501 6.406 5.244 1.00 98.69 186 ALA A C 1
ATOM 1482 O O . ALA A 1 186 ? -9.870 7.437 5.017 1.00 98.69 186 ALA A O 1
ATOM 1483 N N . LEU A 1 187 ? -11.348 5.882 4.352 1.00 98.56 187 LEU A N 1
ATOM 1484 C CA . LEU A 1 187 ? -11.587 6.461 3.023 1.00 98.56 187 LEU A CA 1
ATOM 1485 C C . LEU A 1 187 ? -12.182 7.871 3.099 1.00 98.56 187 LEU A C 1
ATOM 1487 O O . LEU A 1 187 ? -11.746 8.780 2.397 1.00 98.56 187 LEU A O 1
ATOM 1491 N N . GLU A 1 188 ? -13.152 8.088 3.985 1.00 98.56 188 GLU A N 1
ATOM 1492 C CA . GLU A 1 188 ? -13.723 9.421 4.184 1.00 98.56 188 GLU A CA 1
ATOM 1493 C C . GLU A 1 188 ? -12.701 10.390 4.806 1.00 98.56 188 GLU A C 1
ATOM 1495 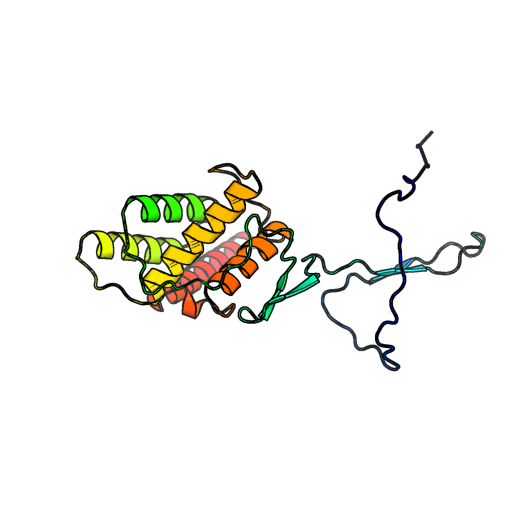O O . GLU A 1 188 ? -12.726 11.588 4.516 1.00 98.56 188 GLU A O 1
ATOM 1500 N N . ALA A 1 189 ? -11.774 9.904 5.634 1.00 98.44 189 ALA A N 1
ATOM 1501 C CA . ALA A 1 189 ? -10.682 10.727 6.142 1.00 98.44 189 ALA A CA 1
ATOM 1502 C C . ALA A 1 189 ? -9.680 11.116 5.044 1.00 98.44 189 ALA A C 1
ATOM 1504 O O . ALA A 1 189 ? -9.301 12.287 4.993 1.00 98.44 189 ALA A O 1
ATOM 1505 N N . ALA A 1 190 ? -9.337 10.201 4.128 1.00 97.69 190 ALA A N 1
ATOM 1506 C CA . ALA A 1 190 ? -8.552 10.526 2.932 1.00 97.69 190 ALA A CA 1
ATOM 1507 C C . ALA A 1 190 ? -9.238 11.610 2.091 1.00 97.69 190 ALA A C 1
ATOM 1509 O O . ALA A 1 190 ? -8.635 12.644 1.813 1.00 97.69 190 ALA A O 1
ATOM 1510 N N . ARG A 1 191 ? -10.537 11.455 1.799 1.00 97.75 191 ARG A N 1
ATOM 1511 C CA . ARG A 1 191 ? -11.308 12.460 1.046 1.00 97.75 191 ARG A CA 1
ATOM 1512 C C . ARG A 1 191 ? -11.261 13.843 1.708 1.00 97.75 191 ARG A C 1
ATOM 1514 O O . ARG A 1 191 ? -11.120 14.866 1.041 1.00 97.75 191 ARG A O 1
ATOM 1521 N N . ARG A 1 192 ? -11.375 13.898 3.040 1.00 98.19 192 ARG A N 1
ATOM 1522 C CA . ARG A 1 192 ? -11.257 15.158 3.796 1.00 98.19 192 ARG A CA 1
ATOM 1523 C C . ARG A 1 192 ? -9.843 15.719 3.782 1.00 98.19 192 ARG A C 1
ATOM 1525 O O . ARG A 1 192 ? -9.695 16.935 3.868 1.00 98.19 192 ARG A O 1
ATOM 1532 N N . GLN A 1 193 ? -8.819 14.873 3.763 1.00 97.81 193 GLN A N 1
ATOM 1533 C CA . GLN A 1 193 ? -7.436 15.318 3.651 1.00 97.81 193 GLN A CA 1
ATOM 1534 C C . GLN A 1 193 ? -7.190 15.975 2.293 1.00 97.81 193 GLN A C 1
ATOM 1536 O O . GLN A 1 193 ? -6.749 17.124 2.273 1.00 97.81 193 GLN A O 1
ATOM 1541 N N . GLU A 1 194 ? -7.568 15.313 1.201 1.00 95.62 194 GLU A N 1
ATOM 1542 C CA . GLU A 1 194 ? -7.471 15.854 -0.162 1.00 95.62 194 GLU A CA 1
ATOM 1543 C C . GLU A 1 194 ? -8.179 17.206 -0.281 1.00 95.62 194 GLU A C 1
ATOM 1545 O O . GLU A 1 194 ? -7.626 18.165 -0.814 1.00 95.62 194 GLU A O 1
ATOM 1550 N N . GLU A 1 195 ? -9.384 17.327 0.286 1.00 96.88 195 GLU A N 1
ATOM 1551 C CA . GLU A 1 195 ? -10.129 18.586 0.297 1.00 96.88 195 GLU A CA 1
ATOM 1552 C C . GLU A 1 195 ? -9.360 19.698 1.030 1.00 96.88 195 GLU A C 1
ATOM 1554 O O . GLU A 1 195 ? -9.260 20.819 0.529 1.00 96.88 195 GLU A O 1
ATOM 1559 N N . ARG A 1 196 ? -8.760 19.409 2.193 1.00 96.94 196 ARG A N 1
ATOM 1560 C CA . ARG A 1 196 ? -7.946 20.396 2.926 1.00 96.94 196 ARG A CA 1
ATOM 1561 C C . ARG A 1 196 ? -6.692 20.796 2.154 1.00 96.94 196 ARG A C 1
ATOM 1563 O O . ARG A 1 196 ? -6.346 21.978 2.154 1.00 96.94 196 ARG A O 1
ATOM 1570 N N . GLU A 1 197 ? -6.019 19.844 1.520 1.00 94.94 197 GLU A N 1
ATOM 1571 C CA . GLU A 1 197 ? -4.817 20.087 0.716 1.00 94.94 197 GLU A CA 1
ATOM 1572 C C . GLU A 1 197 ? -5.139 20.913 -0.529 1.00 94.94 197 GLU A C 1
ATOM 1574 O O . GLU A 1 197 ? -4.460 21.904 -0.797 1.00 94.94 197 GLU A O 1
ATOM 1579 N N . TYR A 1 198 ? -6.240 20.603 -1.212 1.00 93.94 198 TYR A N 1
ATOM 1580 C CA . TYR A 1 198 ? -6.742 21.385 -2.337 1.00 93.94 198 TYR A CA 1
ATOM 1581 C C . TYR A 1 198 ? -7.069 22.828 -1.931 1.00 93.94 198 TYR A C 1
ATOM 1583 O O . TYR A 1 198 ? -6.641 23.778 -2.586 1.00 93.94 198 TYR A O 1
ATOM 1591 N N . GLN A 1 199 ? -7.768 23.024 -0.808 1.00 95.06 199 GLN A N 1
ATOM 1592 C CA . GLN A 1 199 ? -8.064 24.369 -0.299 1.00 95.06 199 GLN A CA 1
ATOM 1593 C C . GLN A 1 199 ? -6.803 25.140 0.104 1.00 95.06 199 GLN A C 1
ATOM 1595 O O . GLN A 1 199 ? -6.758 26.364 -0.032 1.00 95.06 199 GLN A O 1
ATOM 1600 N N . LYS A 1 200 ? -5.779 24.449 0.614 1.00 94.69 200 LYS A N 1
ATOM 1601 C CA . LYS A 1 200 ? -4.485 25.058 0.931 1.00 94.69 200 LYS A CA 1
ATOM 1602 C C . LYS A 1 200 ? -3.761 25.491 -0.344 1.00 94.69 200 LYS A C 1
ATOM 1604 O O . LYS A 1 200 ? -3.353 26.645 -0.415 1.00 94.69 200 LYS A O 1
ATOM 1609 N N . LEU A 1 201 ? -3.697 24.620 -1.352 1.00 93.75 201 LEU A N 1
ATOM 1610 C CA . LEU A 1 201 ? -3.105 24.925 -2.655 1.00 93.75 201 LEU A CA 1
ATOM 1611 C C . LEU A 1 201 ? -3.771 26.147 -3.296 1.00 93.75 201 LEU A C 1
ATOM 1613 O O . LEU A 1 201 ? -3.082 27.069 -3.716 1.00 93.75 201 LEU A O 1
ATOM 1617 N N . LEU A 1 202 ? -5.108 26.198 -3.306 1.00 93.12 202 LEU A N 1
ATOM 1618 C CA . LEU A 1 202 ? -5.834 27.355 -3.830 1.00 93.12 202 LEU A CA 1
ATOM 1619 C C . LEU A 1 202 ? -5.427 28.647 -3.115 1.00 93.12 202 LEU A C 1
ATOM 1621 O O . LEU A 1 202 ? -5.181 29.643 -3.777 1.00 93.12 202 LEU A O 1
ATOM 1625 N N . LYS A 1 203 ? -5.307 28.645 -1.785 1.00 92.75 203 LYS A N 1
ATOM 1626 C CA . LYS A 1 203 ? -4.887 29.837 -1.027 1.00 92.75 203 LYS A CA 1
ATOM 1627 C C . LYS A 1 203 ? -3.442 30.259 -1.278 1.00 92.75 203 LYS A C 1
ATOM 1629 O O . LYS A 1 203 ? -3.130 31.411 -1.032 1.00 92.75 203 LYS A O 1
ATOM 1634 N N . GLU A 1 204 ? -2.571 29.350 -1.701 1.00 92.50 204 GLU A N 1
ATOM 1635 C CA . GLU A 1 204 ? -1.171 29.659 -2.026 1.00 92.50 204 GLU A CA 1
ATOM 1636 C C . GLU A 1 204 ? -1.012 30.215 -3.452 1.00 92.50 204 GLU A C 1
ATOM 1638 O O . GLU A 1 204 ? 0.010 30.823 -3.766 1.00 92.50 204 GLU A O 1
ATOM 1643 N N . MET A 1 205 ? -2.022 30.035 -4.310 1.00 82.69 205 MET A N 1
ATOM 1644 C CA . MET A 1 205 ? -2.044 30.550 -5.684 1.00 82.69 205 MET A CA 1
ATOM 1645 C C . MET A 1 205 ? -2.571 31.992 -5.809 1.00 82.69 205 MET A C 1
ATOM 1647 O O . MET A 1 205 ? -2.424 32.584 -6.880 1.00 82.69 205 MET A O 1
ATOM 1651 N N . TRP A 1 206 ? -3.182 32.545 -4.755 1.00 63.91 206 TRP A N 1
ATOM 1652 C CA . TRP A 1 206 ? -3.759 33.898 -4.701 1.00 63.91 206 TRP A CA 1
ATOM 1653 C C . TRP A 1 206 ? -3.133 34.727 -3.578 1.00 63.91 206 TRP A C 1
ATOM 1655 O O . TRP A 1 206 ? -3.121 35.971 -3.720 1.00 63.91 206 TRP A O 1
#

Secondary structure (DSSP, 8-state):
-----PPPP-SS----------SS----TT--EEEEPPPGGG-PPPEEEE---TT---EE-TTT--EE-GGGSSS------STT----HHHHHHHHHHHTTSSP-HHHHHHHHHHHHHHTTSS---HHHHHHHHHHHHHHHHHHHTT--TT----TTSHHHHHHHHHHHHHTT--S-HHHHS-HHHHHHHHHHHHHHHHHHHHH--

Sequence (206 aa):
MVDTDSPAYTDAPIVPIEGRLDLNPILVEGWERFIIVFPDDSGIAPLYVVFSSPYGGVEDGEHSGRDFNPEETGLPVTSSDWAPSIIAKNGINIVRLHTSKFPDSDANKIMIDRLERIFRGELEVTDTDKRFYTHEIREFERLKALGYGDTEMPDKDSSVWNNVHTATLEDYKLKDDPTLLYTPEALEAARRQEEREYQKLLKEMW

Organism: Pseudomonas fluorescens (NCBI:txid294)

Nearest PDB structures (foldseek):
  6o7i-assembly1_J  TM=2.746E-01  e=6.640E+00  Thermococcus onnurineus NA1

Radius of gyration: 22.48 Å; Cα contacts (8 Å, |Δi|>4): 244; chains: 1; bounding box: 51×52×69 Å

InterPro domains:
  IPR016128 Pyosin/cloacin translocation domain [PF06958] (3-50)
  IPR036302 Pyosin/cloacin translocation domain superfamily [SSF69369] (6-70)